Protein AF-A0A812PST0-F1 (afdb_monomer)

Solvent-accessible surface area (backbone atoms only — not comparable to full-atom values): 13224 Å² total; per-residue (Å²): 138,82,87,83,88,82,86,83,83,88,79,86,78,83,87,78,88,79,84,78,82,85,75,81,84,85,70,84,86,75,62,82,68,63,56,57,59,53,53,62,54,48,74,79,62,74,68,85,67,58,72,71,50,38,62,21,77,6,26,18,19,31,83,41,47,30,45,63,71,30,67,49,40,76,76,68,62,45,96,55,43,49,74,28,74,34,10,54,60,90,76,90,73,80,81,59,71,73,53,76,64,48,53,54,54,53,65,69,38,55,47,34,62,47,37,66,65,43,50,66,52,52,53,51,46,26,54,79,64,77,33,46,80,66,42,40,65,51,53,51,53,52,52,52,56,28,63,68,38,58,82,75,67,80,78,84,76,74,86,67,94,67,76,74,86,54,54,68,48,53,61,42,55,72,61,39,41,58,43,53,50,53,57,54,47,49,76,42,34,97,40,88,76,50,42,59,54,56,51,50,44,52,48,53,38,25,61,77,25,48,86,47,62,73,126

Mean predicted aligned error: 12.2 Å

InterPro domains:
  IPR000571 Zinc finger, CCCH-type [PS50103] (64-91)

Organism: NCBI:txid878477

Radius of gyration: 24.41 Å; Cα contacts (8 Å, |Δi|>4): 182; chains: 1; bounding box: 77×55×60 Å

Secondary structure (DSSP, 8-state):
-----------PPPP----PPPPPP------TTHHHHHHHHHTT------HHHH-SGGGTTTTTT---B-HHHHTT--TTGGG-SSB-S---S------HHHHHHHHTS-HHHHHHHHHHHHHHHHHHTT-HHHHHHHHHHHHHHHHHHHTT--------SS--TTHHHHHHHTTS-HHHHHHHHHTT---TTHHHHHHHHHHHHHHHTTT----

Sequence (215 aa):
MFLQLGSMSESRSPETTSSLPMGPPHGPMKTSQDNVELCRRHQLCLGEQTHLEALNKGSFGHPELCRKPCQFFHLGTCAMGRSCGYCHMPHTGSPATLDRVGRVTLRKLPAGRTLELFLPILYARAEESDLMMEAAPLLAMLAQAEAQSEATSHPAAKKSSDRDPFKEIRKTLRKMTFSELVGLLCRNCDKEAFVPQVTEELMSLRENCADRVLI

Nearest PDB structures (foldseek):
  5nqm-assembly1_A  TM=2.201E-01  e=9.036E+00  Methylosinus trichosporium OB3b

Structure (mmCIF, N/CA/C/O backbone):
data_AF-A0A812PST0-F1
#
_entry.id   AF-A0A812PST0-F1
#
loop_
_atom_site.group_PDB
_atom_site.id
_atom_site.type_symbol
_atom_site.label_atom_id
_atom_site.label_alt_id
_atom_site.label_comp_id
_atom_site.label_asym_id
_atom_site.label_entity_id
_atom_site.label_seq_id
_atom_site.pdbx_PDB_ins_code
_atom_site.Cartn_x
_atom_site.Cartn_y
_atom_site.Cartn_z
_atom_site.occupancy
_atom_site.B_iso_or_equiv
_atom_site.auth_seq_id
_atom_site.auth_comp_id
_atom_site.auth_asym_id
_atom_site.auth_atom_id
_atom_site.pdbx_PDB_model_num
ATOM 1 N N . MET A 1 1 ? 47.964 39.246 30.879 1.00 44.50 1 MET A N 1
ATOM 2 C CA . MET A 1 1 ? 48.783 38.532 29.874 1.00 44.50 1 MET A CA 1
ATOM 3 C C . MET A 1 1 ? 47.807 37.975 28.845 1.00 44.50 1 MET A C 1
ATOM 5 O O . MET A 1 1 ? 47.038 37.102 29.199 1.00 44.50 1 MET A O 1
ATOM 9 N N . PHE A 1 2 ? 47.458 38.774 27.837 1.00 39.44 2 PHE A N 1
ATOM 10 C CA . PHE A 1 2 ? 48.060 38.846 26.492 1.00 39.44 2 PHE A CA 1
ATOM 11 C C . PHE A 1 2 ? 47.591 37.717 25.549 1.00 39.44 2 PHE A C 1
ATOM 13 O O . PHE A 1 2 ? 48.077 36.603 25.671 1.00 39.44 2 PHE A O 1
ATOM 20 N N . LEU A 1 3 ? 46.699 38.122 24.620 1.00 48.19 3 LEU A N 1
ATOM 21 C CA . LEU A 1 3 ? 46.487 37.705 23.212 1.00 48.19 3 LEU A CA 1
ATOM 22 C C . LEU A 1 3 ? 46.111 36.226 22.950 1.00 48.19 3 LEU A C 1
ATOM 24 O O . LEU A 1 3 ? 46.625 35.323 23.580 1.00 48.19 3 LEU A O 1
ATOM 28 N N . GLN A 1 4 ? 45.189 35.887 22.041 1.00 52.97 4 GLN A N 1
ATOM 29 C CA . GLN A 1 4 ? 45.202 36.258 20.625 1.00 52.97 4 GLN A CA 1
ATOM 30 C C . GLN A 1 4 ? 43.822 36.033 19.972 1.00 52.97 4 GLN A C 1
ATOM 32 O O . GLN A 1 4 ? 43.209 34.982 20.146 1.00 52.97 4 GLN A O 1
ATOM 37 N N . LEU A 1 5 ? 43.361 37.015 19.191 1.00 53.78 5 LEU A N 1
ATOM 38 C CA . LEU A 1 5 ? 42.217 36.916 18.280 1.00 53.78 5 LEU A CA 1
ATOM 39 C C . LEU A 1 5 ? 42.688 36.281 16.963 1.00 53.78 5 LEU A C 1
ATOM 41 O O . LEU A 1 5 ? 43.631 36.776 16.345 1.00 53.78 5 LEU A O 1
ATOM 45 N N . GLY A 1 6 ? 42.050 35.185 16.553 1.00 50.75 6 GLY A N 1
ATOM 46 C CA . GLY A 1 6 ? 42.301 34.508 15.281 1.00 50.75 6 GLY A CA 1
ATOM 47 C C . GLY A 1 6 ? 41.331 34.977 14.199 1.00 50.75 6 GLY A C 1
ATOM 48 O O . GLY A 1 6 ? 40.148 34.651 14.243 1.00 50.75 6 GLY A O 1
ATOM 49 N N . SER A 1 7 ? 41.853 35.734 13.235 1.00 58.31 7 SER A N 1
ATOM 50 C CA . SER A 1 7 ? 41.197 36.109 11.981 1.00 58.31 7 SER A CA 1
ATOM 51 C C . SER A 1 7 ? 40.945 34.881 11.101 1.00 58.31 7 SER A C 1
ATOM 53 O O . SER A 1 7 ? 41.878 34.127 10.827 1.00 58.31 7 SER A O 1
ATOM 55 N N . MET A 1 8 ? 39.722 34.714 10.591 1.00 54.91 8 MET A N 1
ATOM 56 C CA . MET A 1 8 ? 39.441 33.801 9.480 1.00 54.91 8 MET A CA 1
ATOM 57 C C . MET A 1 8 ? 39.022 34.611 8.255 1.00 54.91 8 MET A C 1
ATOM 59 O O . MET A 1 8 ? 38.120 35.440 8.305 1.00 54.91 8 MET A O 1
ATOM 63 N N . SER A 1 9 ? 39.763 34.386 7.178 1.00 61.75 9 SER A N 1
ATOM 64 C CA . SER A 1 9 ? 39.708 35.045 5.881 1.00 61.75 9 SER A CA 1
ATOM 65 C C . SER A 1 9 ? 38.545 34.548 5.021 1.00 61.75 9 SER A C 1
ATOM 67 O O . SER A 1 9 ? 38.429 33.350 4.761 1.00 61.75 9 SER A O 1
ATOM 69 N N . GLU A 1 10 ? 37.740 35.485 4.521 1.00 51.53 10 GLU A N 1
ATOM 70 C CA . GLU A 1 10 ? 36.758 35.278 3.456 1.00 51.53 10 GLU A CA 1
ATOM 71 C C . GLU A 1 10 ? 37.456 34.911 2.138 1.00 51.53 10 GLU A C 1
ATOM 73 O O . GLU A 1 10 ? 38.258 35.676 1.602 1.00 51.53 10 GLU A O 1
ATOM 78 N N . SER A 1 11 ? 37.126 33.741 1.593 1.00 59.88 11 SER A N 1
ATOM 79 C CA . SER A 1 11 ? 37.518 33.315 0.249 1.00 59.88 11 SER A CA 1
ATOM 80 C C . SER A 1 11 ? 36.283 33.327 -0.654 1.00 59.88 11 SER A C 1
ATOM 82 O O . SER A 1 11 ? 35.411 32.464 -0.578 1.00 59.88 11 SER A O 1
ATOM 84 N N . ARG A 1 12 ? 36.191 34.355 -1.507 1.00 55.25 12 ARG A N 1
ATOM 85 C CA . ARG A 1 12 ? 35.217 34.433 -2.603 1.00 55.25 12 ARG A CA 1
ATOM 86 C C . ARG A 1 12 ? 35.583 33.413 -3.680 1.00 55.25 12 ARG A C 1
ATOM 88 O O . ARG A 1 12 ? 36.680 33.467 -4.229 1.00 55.25 12 ARG A O 1
ATOM 95 N N . SER A 1 13 ? 34.649 32.520 -3.992 1.00 63.66 13 SER A N 1
ATOM 96 C CA . SER A 1 13 ? 34.727 31.623 -5.151 1.00 63.66 13 SER A CA 1
ATOM 97 C C . SER A 1 13 ? 34.121 32.287 -6.400 1.00 63.66 13 SER A C 1
ATOM 99 O O . SER A 1 13 ? 33.213 33.108 -6.254 1.00 63.66 13 SER A O 1
ATOM 101 N N . PRO A 1 14 ? 34.605 31.960 -7.613 1.00 60.53 14 PRO A N 1
ATOM 102 C CA . PRO A 1 14 ? 34.136 32.556 -8.860 1.00 60.53 14 PRO A CA 1
ATOM 103 C C . PRO A 1 14 ? 32.807 31.953 -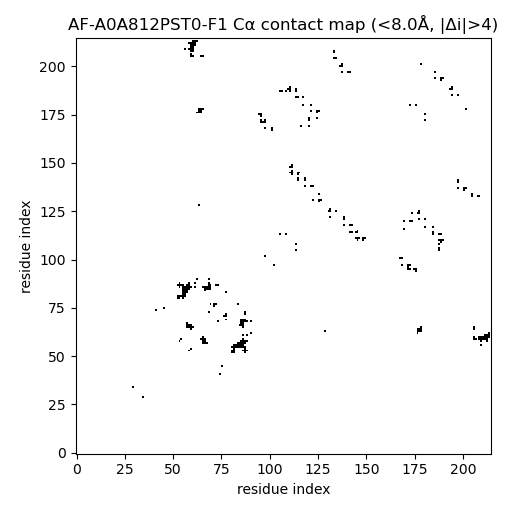9.337 1.00 60.53 14 PRO A C 1
ATOM 105 O O . PRO A 1 14 ? 32.582 30.743 -9.275 1.00 60.53 14 PRO A O 1
ATOM 108 N N . GLU A 1 15 ? 31.940 32.828 -9.842 1.00 51.03 15 GLU A N 1
ATOM 109 C CA . GLU A 1 15 ? 30.648 32.506 -10.442 1.00 51.03 15 GLU A CA 1
ATOM 110 C C . GLU A 1 15 ? 30.842 31.696 -11.733 1.00 51.03 15 GLU A C 1
ATOM 112 O O . GLU A 1 15 ? 31.486 32.137 -12.684 1.00 51.03 15 GLU A O 1
ATOM 117 N N . THR A 1 16 ? 30.282 30.487 -11.760 1.00 53.62 16 THR A N 1
ATOM 118 C CA . THR A 1 16 ? 30.224 29.622 -12.941 1.00 53.62 16 THR A CA 1
ATOM 119 C C . THR A 1 16 ? 28.889 29.843 -13.647 1.00 53.62 16 THR A C 1
ATOM 121 O O . THR A 1 16 ? 27.826 29.449 -13.171 1.00 53.62 16 THR A O 1
ATOM 124 N N . THR A 1 17 ? 28.936 30.502 -14.802 1.00 50.84 17 THR A N 1
ATOM 125 C CA . THR A 1 17 ? 27.803 30.676 -15.713 1.00 50.84 17 THR A CA 1
ATOM 126 C C . THR A 1 17 ? 27.487 29.347 -16.405 1.00 50.84 17 THR A C 1
ATOM 128 O O . THR A 1 17 ? 28.076 28.982 -17.419 1.00 50.84 17 THR A O 1
ATOM 131 N N . SER A 1 18 ? 26.556 28.591 -15.819 1.00 53.31 18 SER A N 1
ATOM 132 C CA . SER A 1 18 ? 26.008 27.358 -16.392 1.00 53.31 18 SER A CA 1
ATOM 133 C C . SER A 1 18 ? 24.887 27.685 -17.382 1.00 53.31 18 SER A C 1
ATOM 135 O O . SER A 1 18 ? 23.775 28.053 -17.002 1.00 53.31 18 SER A O 1
ATOM 137 N N . SER A 1 19 ? 25.199 27.567 -18.670 1.00 53.75 19 SER A N 1
ATOM 138 C CA . SER A 1 19 ? 24.251 27.636 -19.781 1.00 53.75 19 SER A CA 1
ATOM 139 C C . SER A 1 19 ? 23.374 26.379 -19.796 1.00 53.75 19 SER A C 1
ATOM 141 O O . SER A 1 19 ? 23.839 25.297 -20.151 1.00 53.75 19 SER A O 1
ATOM 143 N N . LEU A 1 20 ? 22.102 26.507 -19.410 1.00 52.06 20 LEU A N 1
ATOM 144 C CA . LEU A 1 20 ? 21.129 25.412 -19.472 1.00 52.06 20 LEU A CA 1
ATOM 145 C C . LEU A 1 20 ? 20.606 25.202 -20.910 1.00 52.06 20 LEU A C 1
ATOM 147 O O . LEU A 1 20 ? 20.306 26.184 -21.595 1.00 52.06 20 LEU A O 1
ATOM 151 N N . PRO A 1 21 ? 20.439 23.948 -21.372 1.00 59.34 21 PRO A N 1
ATOM 152 C CA . PRO A 1 21 ? 19.831 23.647 -22.664 1.00 59.34 21 PRO A CA 1
ATOM 153 C C . PRO A 1 21 ? 18.312 23.881 -22.639 1.00 59.34 21 PRO A C 1
ATOM 155 O O . PRO A 1 21 ? 17.608 23.449 -21.726 1.00 59.34 21 PRO A O 1
ATOM 158 N N . MET A 1 22 ? 17.811 24.553 -23.678 1.00 55.22 22 MET A N 1
ATOM 159 C CA . MET A 1 22 ? 16.385 24.734 -23.960 1.00 55.22 22 MET A CA 1
ATOM 160 C C . MET A 1 22 ? 15.703 23.365 -24.113 1.00 55.22 22 MET A C 1
ATOM 162 O O . MET A 1 22 ? 16.068 22.576 -24.983 1.00 55.22 22 MET A O 1
ATOM 166 N N . GLY A 1 23 ? 14.726 23.083 -23.249 1.00 54.84 23 GLY A N 1
ATOM 167 C CA . GLY A 1 23 ? 13.904 21.875 -23.321 1.00 54.84 23 GLY A CA 1
ATOM 168 C C . GLY A 1 23 ? 12.967 21.862 -24.540 1.00 54.84 23 GLY A C 1
ATOM 169 O O . GLY A 1 23 ? 12.694 22.913 -25.125 1.00 54.84 23 GLY A O 1
ATOM 170 N N . PRO A 1 24 ? 12.466 20.679 -24.941 1.00 54.62 24 PRO A N 1
ATOM 171 C CA . PRO A 1 24 ? 11.623 20.528 -26.121 1.00 54.62 24 PRO A CA 1
ATOM 172 C C . PRO A 1 24 ? 10.232 21.167 -25.927 1.00 54.62 24 PRO A C 1
ATOM 174 O O . PRO A 1 24 ? 9.736 21.246 -24.801 1.00 54.62 24 PRO A O 1
ATOM 177 N N . PRO A 1 25 ? 9.575 21.604 -27.017 1.00 51.00 25 PRO A N 1
ATOM 178 C CA . PRO A 1 25 ? 8.283 22.278 -26.958 1.00 51.00 25 PRO A CA 1
ATOM 179 C C . PRO A 1 25 ? 7.174 21.338 -26.462 1.00 51.00 25 PRO A C 1
ATOM 181 O O . PRO A 1 25 ? 6.948 20.259 -27.011 1.00 51.00 25 PRO A O 1
ATOM 184 N N . HIS A 1 26 ? 6.445 21.780 -25.437 1.00 48.09 26 HIS A N 1
ATOM 185 C CA . HIS A 1 26 ? 5.241 21.115 -24.948 1.00 48.09 26 HIS A CA 1
ATOM 186 C C . HIS A 1 26 ? 4.111 21.243 -25.982 1.00 48.09 26 HIS A C 1
ATOM 188 O O . HIS A 1 26 ? 3.535 22.314 -26.165 1.00 48.09 26 HIS A O 1
ATOM 194 N N . GLY A 1 27 ? 3.802 20.140 -26.668 1.00 51.97 27 GLY A N 1
ATOM 195 C CA . GLY A 1 27 ? 2.625 20.026 -27.530 1.00 51.97 27 GLY A CA 1
ATOM 196 C C . GLY A 1 27 ? 1.308 19.956 -26.736 1.00 51.97 27 GLY A C 1
ATOM 197 O O . GLY A 1 27 ? 1.320 19.651 -25.540 1.00 51.97 27 GLY A O 1
ATOM 198 N N . PRO A 1 28 ? 0.160 20.231 -27.385 1.00 50.50 28 PRO A N 1
ATOM 199 C CA . PRO A 1 28 ? -1.140 20.321 -26.723 1.00 50.50 28 PRO A CA 1
ATOM 200 C C . PRO A 1 28 ? -1.575 18.978 -26.116 1.00 50.50 28 PRO A C 1
ATOM 202 O O . PRO A 1 28 ? -1.544 17.938 -26.778 1.00 50.50 28 PRO A O 1
ATOM 205 N N . MET A 1 29 ? -2.007 19.012 -24.849 1.00 45.88 29 MET A N 1
ATOM 206 C CA . MET A 1 29 ? -2.542 17.855 -24.124 1.00 45.88 29 MET A CA 1
ATOM 207 C C . MET A 1 29 ? -3.843 17.375 -24.784 1.00 45.88 29 MET A C 1
ATOM 209 O O . MET A 1 29 ? -4.847 18.087 -24.786 1.00 45.88 29 MET A O 1
ATOM 213 N N . LYS A 1 30 ? -3.818 16.166 -25.354 1.00 44.16 30 LYS A N 1
ATOM 214 C CA . LYS A 1 30 ? -4.996 15.504 -25.935 1.00 44.16 30 LYS A CA 1
ATOM 215 C C . LYS A 1 30 ? -5.938 14.979 -24.844 1.00 44.16 30 LYS A C 1
ATOM 217 O O . LYS A 1 30 ? -5.530 14.738 -23.707 1.00 44.16 30 LYS A O 1
ATOM 222 N N . THR A 1 31 ? -7.212 14.847 -25.205 1.00 50.34 31 THR A N 1
ATOM 223 C CA . THR A 1 31 ? -8.333 14.551 -24.301 1.00 50.34 31 THR A CA 1
ATOM 224 C C . THR A 1 31 ? -8.307 13.120 -23.743 1.00 50.34 31 THR A C 1
ATOM 226 O O . THR A 1 31 ? -7.615 12.241 -24.253 1.00 50.34 31 THR A O 1
ATOM 229 N N . SER A 1 32 ? -9.059 12.866 -22.664 1.00 49.38 32 SER A N 1
ATOM 230 C CA . SER A 1 32 ? -9.005 11.603 -21.908 1.00 49.38 32 SER A CA 1
ATOM 231 C C . SER A 1 32 ? -9.531 10.370 -22.655 1.00 49.38 32 SER A C 1
ATOM 233 O O . SER A 1 32 ? -9.195 9.256 -22.257 1.00 49.38 32 SER A O 1
ATOM 235 N N . GLN A 1 33 ? -10.318 10.538 -23.723 1.00 48.25 33 GLN A N 1
ATOM 236 C CA . GLN A 1 33 ? -10.850 9.420 -24.513 1.00 48.25 33 GLN A CA 1
ATOM 237 C C . GLN A 1 33 ? -9.836 8.888 -25.537 1.00 48.25 33 GLN A C 1
ATOM 239 O O . GLN A 1 33 ? -9.735 7.673 -25.701 1.00 48.25 33 GLN A O 1
ATOM 244 N N . ASP A 1 34 ? -8.997 9.755 -26.114 1.00 43.94 34 ASP A N 1
ATOM 245 C CA . ASP A 1 34 ? -7.939 9.354 -27.057 1.00 43.94 34 ASP A CA 1
ATOM 246 C C . ASP A 1 34 ? -6.864 8.472 -26.386 1.00 43.94 34 ASP A C 1
ATOM 248 O O . ASP A 1 34 ? -6.260 7.602 -27.016 1.00 43.94 34 ASP A O 1
ATOM 252 N N . ASN A 1 35 ? -6.661 8.642 -25.074 1.00 44.41 35 ASN A N 1
ATOM 253 C CA . ASN A 1 35 ? -5.699 7.860 -24.291 1.00 44.41 35 ASN A CA 1
ATOM 254 C C . ASN A 1 35 ? -6.113 6.388 -24.109 1.00 44.41 35 ASN A C 1
ATOM 256 O O . ASN A 1 35 ? -5.246 5.530 -23.958 1.00 44.41 35 ASN A O 1
ATOM 260 N N . VAL A 1 36 ? -7.414 6.069 -24.139 1.00 48.56 36 VAL A N 1
ATOM 261 C CA . VAL A 1 36 ? -7.910 4.693 -23.934 1.00 48.56 36 VAL A CA 1
ATOM 262 C C . VAL A 1 36 ? -7.691 3.834 -25.184 1.00 48.56 36 VAL A C 1
ATOM 264 O O . VAL A 1 36 ? -7.322 2.663 -25.081 1.00 48.56 36 VAL A O 1
ATOM 267 N N . GLU A 1 37 ? -7.859 4.413 -26.374 1.00 44.59 37 GLU A N 1
ATOM 268 C CA . GLU A 1 37 ? -7.671 3.706 -27.645 1.00 44.59 37 GLU A CA 1
ATOM 269 C C . GLU A 1 37 ? -6.185 3.566 -28.024 1.00 44.59 37 GLU A C 1
ATOM 271 O O . GLU A 1 37 ? -5.771 2.527 -28.547 1.00 44.59 37 GLU A O 1
ATOM 276 N N . LEU A 1 38 ? -5.351 4.546 -27.648 1.00 48.50 38 LEU A N 1
ATOM 277 C CA . LEU A 1 38 ? -3.890 4.451 -27.749 1.00 48.50 38 LEU A CA 1
ATOM 278 C C . LEU A 1 38 ? -3.329 3.324 -26.857 1.00 48.50 38 LEU A C 1
ATOM 280 O O . LEU A 1 38 ? -2.443 2.580 -27.278 1.00 48.50 38 LEU A O 1
ATOM 284 N N . CYS A 1 39 ? -3.912 3.132 -25.668 1.00 46.91 39 CYS A N 1
ATOM 285 C CA . CYS A 1 39 ? -3.536 2.073 -24.727 1.00 46.91 39 CYS A CA 1
ATOM 286 C C . CYS A 1 39 ? -3.836 0.660 -25.279 1.00 46.91 39 CYS A C 1
ATOM 288 O O . CYS A 1 39 ? -2.996 -0.233 -25.176 1.00 46.91 39 CYS A O 1
ATOM 290 N N . ARG A 1 40 ? -4.977 0.461 -25.965 1.00 50.12 40 ARG A N 1
ATOM 291 C CA . ARG A 1 40 ? -5.299 -0.822 -26.635 1.00 50.12 40 ARG A CA 1
ATOM 292 C C . ARG A 1 40 ? -4.381 -1.139 -27.814 1.00 50.12 40 ARG A C 1
ATOM 294 O O . ARG A 1 40 ? -4.062 -2.303 -28.030 1.00 50.12 40 ARG A O 1
ATOM 301 N N . ARG A 1 41 ? -3.955 -0.129 -28.579 1.00 45.50 41 ARG A N 1
ATOM 302 C CA . ARG A 1 41 ? -3.033 -0.331 -29.711 1.00 45.50 41 ARG A CA 1
ATOM 303 C C . ARG A 1 41 ? -1.597 -0.603 -29.258 1.00 45.50 41 ARG A C 1
ATOM 305 O O . ARG A 1 41 ? -0.919 -1.395 -29.901 1.00 45.50 41 ARG A O 1
ATOM 312 N N . HIS A 1 42 ? -1.150 -0.035 -28.136 1.00 50.97 42 HIS A N 1
ATOM 313 C CA . HIS A 1 42 ? 0.174 -0.335 -27.569 1.00 50.97 42 HIS A CA 1
ATOM 314 C C . HIS A 1 42 ? 0.308 -1.785 -27.082 1.00 50.97 42 HIS A C 1
ATOM 316 O O . HIS A 1 42 ? 1.380 -2.367 -27.207 1.00 50.97 42 HIS A O 1
ATOM 322 N N . GLN A 1 43 ? -0.781 -2.405 -26.618 1.00 49.75 43 GLN A N 1
ATOM 323 C CA . GLN A 1 43 ? -0.775 -3.788 -26.125 1.00 49.75 43 GLN A CA 1
ATOM 324 C C . GLN A 1 43 ? -0.479 -4.839 -27.216 1.00 49.75 43 GLN A C 1
ATOM 326 O O . GLN A 1 43 ? -0.086 -5.955 -26.894 1.00 49.75 43 GLN A O 1
ATOM 331 N N . LEU A 1 44 ? -0.617 -4.475 -28.498 1.00 48.84 44 LEU A N 1
ATOM 332 C CA . LEU A 1 44 ? -0.301 -5.324 -29.656 1.00 48.84 44 LEU A CA 1
ATOM 333 C C . LEU A 1 44 ? 1.049 -4.975 -30.321 1.00 48.84 44 LEU A C 1
ATOM 335 O O . LEU A 1 44 ? 1.491 -5.708 -31.199 1.00 48.84 44 LEU A O 1
ATOM 339 N N . CYS A 1 45 ? 1.712 -3.888 -29.900 1.00 42.97 45 CYS A N 1
ATOM 340 C CA . CYS A 1 45 ? 2.981 -3.395 -30.461 1.00 42.97 45 CYS A CA 1
ATOM 341 C C . CYS A 1 45 ? 4.171 -3.471 -29.485 1.00 42.97 45 CYS A C 1
ATOM 343 O O . CYS A 1 45 ? 5.215 -2.883 -29.764 1.00 42.97 45 CYS A O 1
ATOM 345 N N . LEU A 1 46 ? 4.060 -4.200 -28.368 1.00 52.16 46 LEU A N 1
ATOM 346 C CA . LEU A 1 46 ? 5.207 -4.568 -27.523 1.00 52.16 46 LEU A CA 1
ATOM 347 C C . LEU A 1 46 ? 6.055 -5.634 -28.243 1.00 52.16 46 LEU A C 1
ATOM 349 O O . LEU A 1 46 ? 6.166 -6.773 -27.801 1.00 52.16 46 LEU A O 1
ATOM 353 N N . GLY A 1 47 ? 6.594 -5.280 -29.411 1.00 43.47 47 GLY A N 1
ATOM 354 C CA . GLY A 1 47 ? 7.554 -6.102 -30.130 1.00 43.47 47 GLY A CA 1
ATOM 355 C C . GLY A 1 47 ? 8.817 -6.217 -29.294 1.00 43.47 47 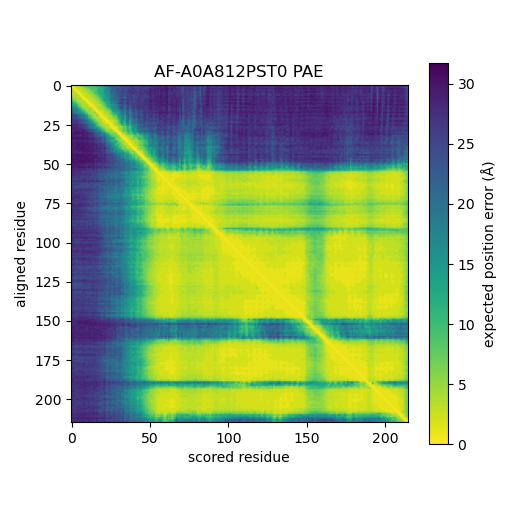GLY A C 1
ATOM 356 O O . GLY A 1 47 ? 9.413 -5.189 -29.005 1.00 43.47 47 GLY A O 1
ATOM 357 N N . GLU A 1 48 ? 9.158 -7.442 -28.881 1.00 48.00 48 GLU A N 1
ATOM 358 C CA . GLU A 1 48 ? 10.478 -7.900 -28.405 1.00 48.00 48 GLU A CA 1
ATOM 359 C C . GLU A 1 48 ? 11.331 -6.875 -27.634 1.00 48.00 48 GLU A C 1
ATOM 361 O O . GLU A 1 48 ? 12.557 -6.842 -27.745 1.00 48.00 48 GLU A O 1
ATOM 366 N N . GLN A 1 49 ? 10.713 -6.031 -26.809 1.00 55.25 49 GLN A N 1
ATOM 367 C CA . GLN A 1 49 ? 11.461 -5.181 -25.900 1.00 55.25 49 GLN A CA 1
ATOM 368 C C . GLN A 1 49 ? 12.021 -6.091 -24.826 1.00 55.25 49 GLN A C 1
ATOM 370 O O . GLN A 1 49 ? 11.285 -6.811 -24.149 1.00 55.25 49 GLN A O 1
ATOM 375 N N . THR A 1 50 ? 13.350 -6.125 -24.767 1.00 56.53 50 THR A N 1
ATOM 376 C CA . THR A 1 50 ? 14.091 -7.144 -24.037 1.00 56.53 50 THR A CA 1
ATOM 377 C C . THR A 1 50 ? 13.575 -7.240 -22.604 1.00 56.53 50 THR A C 1
ATOM 379 O O . THR A 1 50 ? 13.646 -6.294 -21.825 1.00 56.53 50 THR A O 1
ATOM 382 N N . HIS A 1 51 ? 13.053 -8.411 -22.243 1.00 59.28 51 HIS A N 1
ATOM 383 C CA . HIS A 1 51 ? 12.592 -8.751 -20.895 1.00 59.28 51 HIS A CA 1
ATOM 384 C C . HIS A 1 51 ? 13.618 -8.370 -19.795 1.00 59.28 51 HIS A C 1
ATOM 386 O O . HIS A 1 51 ? 13.263 -8.109 -18.649 1.00 59.28 51 HIS A O 1
ATOM 392 N N . LEU A 1 52 ? 14.902 -8.251 -20.160 1.00 60.81 52 LEU A N 1
ATOM 393 C CA . LEU A 1 52 ? 15.987 -7.767 -19.304 1.00 60.81 52 LEU A CA 1
ATOM 394 C C . LEU A 1 52 ? 15.854 -6.302 -18.846 1.00 60.81 52 LEU A C 1
ATOM 396 O O . LEU A 1 52 ? 16.317 -5.976 -17.754 1.00 60.81 52 LEU A O 1
ATOM 400 N N . GLU A 1 53 ? 15.253 -5.414 -19.640 1.00 66.62 53 GLU A N 1
ATOM 401 C CA . GLU A 1 53 ? 15.058 -4.002 -19.269 1.00 66.62 53 GLU A CA 1
ATOM 402 C C . GLU A 1 53 ? 13.849 -3.788 -18.348 1.00 66.62 53 GLU A C 1
ATOM 404 O O . GLU A 1 53 ? 13.747 -2.750 -17.681 1.00 66.62 53 GLU A O 1
ATOM 409 N N . ALA A 1 54 ? 12.953 -4.778 -18.271 1.00 67.69 54 ALA A N 1
ATOM 410 C CA . ALA A 1 54 ? 11.832 -4.780 -17.337 1.00 67.69 54 ALA A CA 1
ATOM 411 C C . ALA A 1 54 ? 12.277 -5.088 -15.893 1.00 67.69 54 ALA A C 1
ATOM 413 O O . ALA A 1 54 ? 11.667 -4.616 -14.933 1.00 67.69 54 ALA A O 1
ATOM 414 N N . LEU A 1 55 ? 13.393 -5.808 -15.726 1.00 81.69 55 LEU A N 1
ATOM 415 C CA . LEU A 1 55 ? 13.974 -6.155 -14.428 1.00 81.69 55 LEU A CA 1
ATOM 416 C C . LEU A 1 55 ? 14.771 -4.977 -13.843 1.00 81.69 55 LEU A C 1
ATOM 418 O O . LEU A 1 55 ? 15.988 -4.844 -14.023 1.00 81.69 55 LEU A O 1
ATOM 422 N N . ASN A 1 56 ? 14.060 -4.113 -13.118 1.00 90.44 56 ASN A N 1
ATOM 423 C CA . ASN A 1 56 ? 14.609 -2.971 -12.389 1.00 90.44 56 ASN A CA 1
ATOM 424 C C . ASN A 1 56 ? 14.155 -2.960 -10.916 1.00 90.44 56 ASN A C 1
ATOM 426 O O . ASN A 1 56 ? 13.205 -3.647 -10.540 1.00 90.44 56 ASN A O 1
ATOM 430 N N . LYS A 1 57 ? 14.788 -2.115 -10.088 1.00 92.12 57 LYS A N 1
ATOM 431 C CA . LYS A 1 57 ? 14.450 -1.973 -8.655 1.00 92.12 57 LYS A CA 1
ATOM 432 C C . LYS A 1 57 ? 13.001 -1.544 -8.406 1.00 92.12 57 LYS A C 1
ATOM 434 O O . LYS A 1 57 ? 12.434 -1.834 -7.358 1.00 92.12 57 LYS A O 1
ATOM 439 N N . GLY A 1 58 ? 12.400 -0.810 -9.341 1.00 93.75 58 GLY A N 1
ATOM 440 C CA . GLY A 1 58 ? 10.996 -0.417 -9.259 1.00 93.75 58 GLY A CA 1
ATOM 441 C C . GLY A 1 58 ? 10.021 -1.580 -9.424 1.00 93.75 58 GLY A C 1
ATOM 442 O O . GLY A 1 58 ? 8.888 -1.473 -8.959 1.00 93.75 58 GLY A O 1
ATOM 443 N N . SER A 1 59 ? 10.460 -2.676 -10.038 1.00 93.12 59 SER A N 1
ATOM 444 C CA . SER A 1 59 ? 9.638 -3.843 -10.364 1.00 93.12 59 SER A CA 1
ATOM 445 C C . SER A 1 59 ? 9.706 -4.957 -9.315 1.00 93.12 59 SER A C 1
ATOM 447 O O . SER A 1 59 ? 8.997 -5.949 -9.441 1.00 93.12 59 SER A O 1
ATOM 449 N N . PHE A 1 60 ? 10.515 -4.794 -8.263 1.00 92.62 60 PHE A N 1
ATOM 450 C CA . PHE A 1 60 ? 10.655 -5.791 -7.200 1.00 92.62 60 PHE A CA 1
ATOM 451 C C . PHE A 1 60 ? 9.334 -6.040 -6.465 1.00 92.62 60 PHE A C 1
ATOM 453 O O . PHE A 1 60 ? 8.655 -5.097 -6.045 1.00 92.62 60 PHE A O 1
ATOM 460 N N . GLY A 1 61 ? 8.981 -7.324 -6.347 1.00 92.38 61 GLY A N 1
ATOM 461 C CA . GLY A 1 61 ? 7.730 -7.803 -5.767 1.00 92.38 61 GLY A CA 1
ATOM 462 C C . GLY A 1 61 ? 6.466 -7.396 -6.536 1.00 92.38 61 GLY A C 1
ATOM 463 O O . GLY A 1 61 ? 5.410 -7.223 -5.932 1.00 92.38 61 GLY A O 1
ATOM 464 N N . HIS A 1 62 ? 6.545 -7.183 -7.853 1.00 93.00 62 HIS A N 1
ATOM 465 C CA . HIS A 1 62 ? 5.350 -7.030 -8.690 1.00 93.00 62 HIS A CA 1
ATOM 466 C C . HIS A 1 62 ? 4.438 -8.276 -8.594 1.00 93.00 62 HIS A C 1
ATOM 468 O O . HIS A 1 62 ? 4.971 -9.385 -8.609 1.00 93.00 62 HIS A O 1
ATOM 474 N N . PRO A 1 63 ? 3.095 -8.127 -8.521 1.00 94.06 63 PRO A N 1
ATOM 475 C CA . PRO A 1 63 ? 2.316 -6.878 -8.564 1.00 94.06 63 PRO A CA 1
ATOM 476 C C . PRO A 1 63 ? 2.042 -6.229 -7.196 1.00 94.06 63 PRO A C 1
ATOM 478 O O . PRO A 1 63 ? 1.603 -5.081 -7.137 1.00 94.06 63 PRO A O 1
ATOM 481 N N . GLU A 1 64 ? 2.293 -6.930 -6.092 1.00 95.75 64 GLU A N 1
ATOM 482 C CA . GLU A 1 64 ? 1.798 -6.526 -4.769 1.00 95.75 64 GLU A CA 1
ATOM 483 C C . GLU A 1 64 ? 2.645 -5.449 -4.081 1.00 95.75 64 GLU A C 1
ATOM 485 O O . GLU A 1 64 ? 2.132 -4.578 -3.371 1.00 95.75 64 GLU A O 1
ATOM 490 N N . LEU A 1 65 ? 3.954 -5.490 -4.307 1.00 96.06 65 LEU A N 1
ATOM 491 C CA . LEU A 1 65 ? 4.941 -4.652 -3.635 1.00 96.06 65 LEU A CA 1
ATOM 492 C C . LEU A 1 65 ? 5.635 -3.674 -4.577 1.00 96.06 65 LEU A C 1
ATOM 494 O O . LEU A 1 65 ? 6.290 -2.748 -4.088 1.00 96.06 65 LEU A O 1
ATOM 498 N N . CYS A 1 66 ? 5.501 -3.830 -5.896 1.00 95.06 66 CYS A N 1
ATOM 499 C CA . CYS A 1 66 ? 6.225 -2.989 -6.843 1.00 95.06 66 CYS A CA 1
ATOM 500 C C . CYS A 1 66 ? 5.919 -1.498 -6.654 1.00 95.06 66 CYS A C 1
ATOM 502 O O . CYS A 1 66 ? 4.934 -1.071 -6.041 1.00 95.06 66 CYS A O 1
ATOM 504 N N . ARG A 1 67 ? 6.813 -0.660 -7.170 1.00 95.00 67 ARG A N 1
ATOM 505 C CA . ARG A 1 67 ? 6.605 0.787 -7.185 1.00 95.00 67 ARG A CA 1
ATOM 506 C C . ARG A 1 67 ? 5.574 1.153 -8.253 1.00 95.00 67 ARG A C 1
ATOM 508 O O . ARG A 1 67 ? 5.115 0.316 -9.024 1.00 95.00 67 ARG A O 1
ATOM 515 N N . LYS A 1 68 ? 5.218 2.439 -8.311 1.00 94.12 68 LYS A N 1
ATOM 516 C CA . LYS A 1 68 ? 4.302 2.959 -9.334 1.00 94.12 68 LYS A CA 1
ATOM 517 C C . LYS A 1 68 ? 4.777 2.590 -10.751 1.00 94.12 68 LYS A C 1
ATOM 519 O O . LYS A 1 68 ? 5.992 2.583 -10.979 1.00 94.12 68 LYS A O 1
ATOM 524 N N . PRO A 1 69 ? 3.849 2.362 -11.696 1.00 94.38 69 PRO A N 1
ATOM 525 C CA . PRO A 1 69 ? 4.194 2.093 -13.086 1.00 94.38 69 PRO A CA 1
ATOM 526 C C . PRO A 1 69 ? 4.985 3.252 -13.698 1.00 94.38 69 PRO A C 1
ATOM 528 O O . PRO A 1 69 ? 4.673 4.429 -13.487 1.00 94.38 69 PRO A O 1
ATOM 531 N N . CYS A 1 70 ? 6.007 2.913 -14.477 1.00 94.50 70 CYS A N 1
ATOM 532 C CA . CYS A 1 70 ? 6.803 3.863 -15.236 1.00 94.50 70 CYS A CA 1
ATOM 533 C C . CYS A 1 70 ? 6.000 4.367 -16.434 1.00 94.50 70 CYS A C 1
ATOM 535 O O . CYS A 1 70 ? 5.747 3.627 -17.385 1.00 94.50 70 CYS A O 1
ATOM 537 N N . GLN A 1 71 ? 5.638 5.649 -16.414 1.00 93.00 71 GLN A N 1
ATOM 538 C CA . GLN A 1 71 ? 4.872 6.257 -17.504 1.00 93.00 71 GLN A CA 1
ATOM 539 C C . GLN A 1 71 ? 5.648 6.242 -18.828 1.00 93.00 71 GLN A C 1
ATOM 541 O O . GLN A 1 71 ? 5.063 5.982 -19.871 1.00 93.00 71 GLN A O 1
ATOM 546 N N . PHE A 1 72 ? 6.968 6.455 -18.791 1.00 92.56 72 PHE A N 1
ATOM 547 C CA . PHE A 1 72 ? 7.805 6.448 -19.995 1.00 92.56 72 PHE A CA 1
ATOM 548 C C . PHE A 1 72 ? 7.919 5.058 -20.621 1.00 92.56 72 PHE A C 1
ATOM 550 O O . PHE A 1 72 ? 7.794 4.924 -21.833 1.00 92.56 72 PHE A O 1
ATOM 557 N N . PHE A 1 73 ? 8.097 4.021 -19.795 1.00 91.06 73 PHE A N 1
ATOM 558 C CA . PHE A 1 73 ? 8.134 2.642 -20.282 1.00 91.06 73 PHE A CA 1
ATOM 559 C C . PHE A 1 73 ? 6.784 2.238 -20.886 1.00 91.06 73 PHE A C 1
ATOM 561 O O . PHE A 1 73 ? 6.739 1.696 -21.981 1.00 91.06 73 PHE A O 1
ATOM 568 N N . HIS A 1 74 ? 5.674 2.608 -20.236 1.00 86.69 74 HIS A N 1
ATOM 569 C CA . HIS A 1 74 ? 4.327 2.358 -20.758 1.00 86.69 74 HIS A CA 1
ATOM 570 C C . HIS A 1 74 ? 4.057 3.038 -22.118 1.00 86.69 74 HIS A C 1
ATOM 572 O O . HIS A 1 74 ? 3.317 2.509 -22.948 1.00 86.69 74 HIS A O 1
ATOM 578 N N . LEU A 1 75 ? 4.671 4.200 -22.367 1.00 87.31 75 LEU A N 1
ATOM 579 C CA . LEU A 1 75 ? 4.580 4.920 -23.643 1.00 87.31 75 LEU A CA 1
ATOM 580 C C . LEU A 1 75 ? 5.554 4.406 -24.715 1.00 87.31 75 LEU A C 1
ATOM 582 O O . LEU A 1 75 ? 5.485 4.867 -25.851 1.00 87.31 75 LEU A O 1
ATOM 586 N N . GLY A 1 76 ? 6.435 3.463 -24.383 1.00 85.50 76 GLY A N 1
ATOM 587 C CA . GLY A 1 76 ? 7.280 2.776 -25.352 1.00 85.50 76 GLY A CA 1
ATOM 588 C C . GLY A 1 76 ? 8.683 2.488 -24.840 1.00 85.50 76 GLY A C 1
ATOM 589 O O . GLY A 1 76 ? 9.139 1.363 -24.958 1.00 85.50 76 GLY A O 1
ATOM 590 N N . THR A 1 77 ? 9.413 3.459 -24.292 1.00 86.81 77 THR A N 1
ATOM 591 C CA . THR A 1 77 ? 10.801 3.217 -23.853 1.00 86.81 77 THR A CA 1
ATOM 592 C C . THR A 1 77 ? 11.174 4.138 -22.702 1.00 86.81 77 THR A C 1
ATOM 594 O O . THR A 1 77 ? 10.895 5.337 -22.719 1.00 86.81 77 THR A O 1
ATOM 597 N N . CYS A 1 78 ? 11.836 3.587 -21.685 1.00 91.81 78 CYS A N 1
ATOM 598 C CA . CYS A 1 78 ? 12.373 4.362 -20.574 1.00 91.81 78 CYS A CA 1
ATOM 599 C C . CYS A 1 78 ? 13.880 4.564 -20.748 1.00 91.81 78 CYS A C 1
ATOM 601 O O . CYS A 1 78 ? 14.641 3.604 -20.681 1.00 91.81 78 CYS A O 1
ATOM 603 N N . ALA A 1 79 ? 14.326 5.817 -20.872 1.00 91.88 79 ALA A N 1
ATOM 604 C CA . ALA A 1 79 ? 15.749 6.150 -21.011 1.00 91.88 79 ALA A CA 1
ATOM 605 C C . ALA A 1 79 ? 16.612 5.747 -19.797 1.00 91.88 79 ALA A C 1
ATOM 607 O O . ALA A 1 79 ? 17.830 5.660 -19.910 1.00 91.88 79 ALA A O 1
ATOM 608 N N . MET A 1 80 ? 15.999 5.510 -18.631 1.00 92.06 80 MET A N 1
ATOM 609 C CA . MET A 1 80 ? 16.711 5.065 -17.426 1.00 92.06 80 MET A CA 1
ATOM 610 C C . MET A 1 80 ? 16.967 3.547 -17.420 1.00 92.06 80 MET A C 1
ATOM 612 O O . MET A 1 80 ? 17.797 3.068 -16.649 1.00 92.06 80 MET A O 1
ATOM 616 N N . GLY A 1 81 ? 16.260 2.769 -18.249 1.00 89.75 81 GLY A N 1
ATOM 617 C CA . GLY A 1 81 ? 16.401 1.312 -18.301 1.00 89.75 81 GLY A CA 1
ATOM 618 C C . GLY A 1 81 ? 16.344 0.664 -16.910 1.00 89.75 81 GLY A C 1
ATOM 619 O O . GLY A 1 81 ? 15.423 0.910 -16.127 1.00 89.75 81 GLY A O 1
ATOM 620 N N . ARG A 1 82 ? 17.372 -0.124 -16.569 1.00 90.19 82 ARG A N 1
ATOM 621 C CA . ARG A 1 82 ? 17.473 -0.864 -15.294 1.00 90.19 82 ARG A CA 1
ATOM 622 C C . ARG A 1 82 ? 17.686 0.015 -14.055 1.00 90.19 82 ARG A C 1
ATOM 624 O O . ARG A 1 82 ? 17.455 -0.455 -12.942 1.00 90.19 82 ARG A O 1
ATOM 631 N N . SER A 1 83 ? 18.112 1.271 -14.218 1.00 92.62 83 SER A N 1
ATOM 632 C CA . SER A 1 83 ? 18.258 2.213 -13.096 1.00 92.62 83 SER A CA 1
ATOM 633 C C . SER A 1 83 ? 16.946 2.923 -12.745 1.00 92.62 83 SER A C 1
ATOM 635 O O . SER A 1 83 ? 16.877 3.621 -11.731 1.00 92.62 83 SER A O 1
ATOM 637 N N . CYS A 1 84 ? 15.889 2.726 -13.544 1.00 94.12 84 CYS A N 1
ATOM 638 C CA . CYS A 1 84 ? 14.581 3.306 -13.285 1.00 94.12 84 CYS A CA 1
ATOM 639 C C . CYS A 1 84 ? 14.035 2.861 -11.919 1.00 94.12 84 CYS A C 1
ATOM 641 O O . CYS A 1 84 ? 13.954 1.674 -11.600 1.00 94.12 84 CYS A O 1
ATOM 643 N N . GLY A 1 85 ? 13.614 3.837 -11.114 1.00 94.06 85 GLY A N 1
ATOM 644 C CA . GLY A 1 85 ? 12.968 3.602 -9.823 1.00 94.06 85 GLY A CA 1
ATOM 645 C C . GLY A 1 85 ? 11.468 3.308 -9.913 1.00 94.06 85 GLY A C 1
ATOM 646 O O . GLY A 1 85 ? 10.820 3.247 -8.871 1.00 94.06 85 GLY A O 1
ATOM 647 N N . TYR A 1 86 ? 10.905 3.174 -11.116 1.00 95.44 86 TYR A N 1
ATOM 648 C CA . TYR A 1 86 ? 9.492 2.879 -11.365 1.00 95.44 86 TYR A CA 1
ATOM 649 C C . TYR A 1 86 ? 9.335 1.501 -12.008 1.00 95.44 86 TYR A C 1
ATOM 651 O O . TYR A 1 86 ? 10.222 1.034 -12.721 1.00 95.44 86 TYR A O 1
ATOM 659 N N . CYS A 1 87 ? 8.197 0.857 -11.768 1.00 94.25 87 CYS A N 1
ATOM 660 C CA . CYS A 1 87 ? 7.944 -0.492 -12.253 1.00 94.25 87 CYS A CA 1
ATOM 661 C C . CYS A 1 87 ? 7.757 -0.504 -13.778 1.00 94.25 87 CYS A C 1
ATOM 663 O O . CYS A 1 87 ? 7.010 0.313 -14.320 1.00 94.25 87 CYS A O 1
ATOM 665 N N . HIS A 1 88 ? 8.446 -1.410 -14.469 1.00 93.31 88 HIS A N 1
ATOM 666 C CA . HIS A 1 88 ? 8.333 -1.605 -15.921 1.00 93.31 88 HIS A CA 1
ATOM 667 C C . HIS A 1 88 ? 7.388 -2.758 -16.286 1.00 93.31 88 HIS A C 1
ATOM 669 O O . HIS A 1 88 ? 7.020 -2.898 -17.448 1.00 93.31 88 HIS A O 1
ATOM 675 N N . MET A 1 89 ? 6.952 -3.555 -15.308 1.00 90.62 89 MET A N 1
ATOM 676 C CA . MET A 1 89 ? 6.041 -4.671 -15.556 1.00 90.62 89 MET A CA 1
ATOM 677 C C . MET A 1 89 ? 4.637 -4.182 -15.962 1.00 90.62 89 MET A C 1
ATOM 679 O O . MET A 1 89 ? 4.209 -3.094 -15.545 1.00 90.62 89 MET A O 1
ATOM 683 N N . PRO A 1 90 ? 3.889 -4.961 -16.764 1.00 89.75 90 PRO A N 1
ATOM 684 C CA . PRO A 1 90 ? 2.506 -4.642 -17.102 1.00 89.75 90 PRO A CA 1
ATOM 685 C C . PRO A 1 90 ? 1.626 -4.580 -15.849 1.00 89.75 90 PRO A C 1
ATOM 687 O O . PRO A 1 90 ? 1.571 -5.527 -15.080 1.00 89.75 90 PRO A O 1
ATOM 690 N N . HIS A 1 91 ? 0.894 -3.484 -15.648 1.00 89.19 91 HIS A N 1
ATOM 691 C CA . HIS A 1 91 ? -0.096 -3.400 -14.569 1.00 89.19 91 HIS A CA 1
ATOM 692 C C . HIS A 1 91 ? -1.483 -3.563 -15.170 1.00 89.19 91 HIS A C 1
ATOM 694 O O . HIS A 1 91 ? -1.942 -2.723 -15.947 1.00 89.19 91 HIS A O 1
ATOM 700 N N . THR A 1 92 ? -2.153 -4.655 -14.824 1.00 83.00 92 THR A N 1
ATOM 701 C CA . THR A 1 92 ? -3.513 -4.914 -15.282 1.00 83.00 92 THR A CA 1
ATOM 702 C C . THR A 1 92 ? -4.509 -4.253 -14.338 1.00 83.00 92 THR A C 1
ATOM 704 O O . THR A 1 92 ? -4.637 -4.646 -13.183 1.00 83.00 92 THR A O 1
ATOM 707 N N . GLY A 1 93 ? -5.250 -3.270 -14.845 1.00 81.00 93 GLY A N 1
ATOM 708 C CA . GLY A 1 93 ? -6.384 -2.676 -14.141 1.00 81.00 93 GLY A CA 1
ATOM 709 C C . GLY A 1 93 ? -6.162 -1.240 -13.678 1.00 81.00 93 GLY A C 1
ATOM 710 O O . GLY A 1 93 ? -5.047 -0.732 -13.578 1.0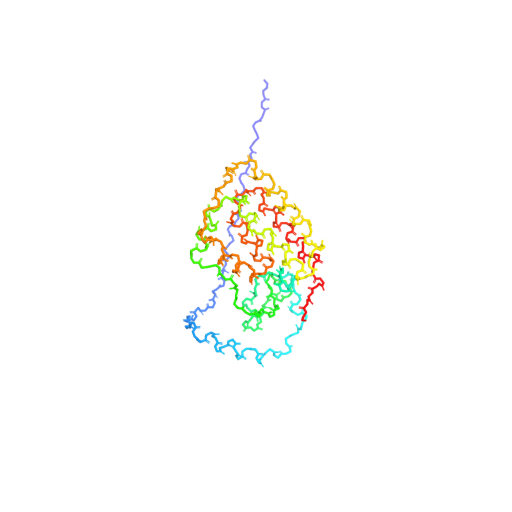0 81.00 93 GLY A O 1
ATOM 711 N N . SER A 1 94 ? -7.275 -0.555 -13.426 1.00 84.00 94 SER A N 1
ATOM 712 C CA . SER A 1 94 ? -7.249 0.764 -12.803 1.00 84.00 94 SER A CA 1
ATOM 713 C C . SER A 1 94 ? -6.978 0.608 -11.305 1.00 84.00 94 SER A C 1
ATOM 715 O O . SER A 1 94 ? -7.655 -0.209 -10.675 1.00 84.00 94 SER A O 1
ATOM 717 N N . PRO A 1 95 ? -6.058 1.397 -10.717 1.00 86.56 95 PRO A N 1
ATOM 718 C CA . PRO A 1 95 ? -5.825 1.387 -9.279 1.00 86.56 95 PRO A CA 1
ATOM 719 C C . PRO A 1 95 ? -7.140 1.556 -8.523 1.00 86.56 95 PRO A C 1
ATOM 721 O O . PRO A 1 95 ? -7.952 2.426 -8.859 1.00 86.56 95 PRO A O 1
ATOM 724 N N . ALA A 1 96 ? -7.365 0.737 -7.500 1.00 93.94 96 ALA A N 1
ATOM 725 C CA . ALA A 1 96 ? -8.534 0.899 -6.655 1.00 93.94 96 ALA A CA 1
ATOM 726 C C . ALA A 1 96 ? -8.412 2.231 -5.904 1.00 93.94 96 ALA A C 1
ATOM 728 O O . ALA A 1 96 ? -7.516 2.426 -5.089 1.00 93.94 96 ALA A O 1
ATOM 729 N N . THR A 1 97 ? -9.313 3.176 -6.169 1.00 94.62 97 THR A N 1
ATOM 730 C CA . THR A 1 97 ? -9.314 4.470 -5.478 1.00 94.62 97 THR A CA 1
ATOM 731 C C . THR A 1 97 ? -10.506 4.577 -4.546 1.00 94.62 97 THR A C 1
ATOM 733 O O . THR A 1 97 ? -11.642 4.378 -4.974 1.00 94.62 97 THR A O 1
ATOM 736 N N . LEU A 1 98 ? -10.265 4.979 -3.297 1.00 95.62 98 LEU A N 1
ATOM 737 C CA . LEU A 1 98 ? -11.340 5.435 -2.417 1.00 95.62 98 LEU A CA 1
ATOM 738 C C . LEU A 1 98 ? -12.014 6.664 -3.025 1.00 95.62 98 LEU A C 1
ATOM 740 O O . LEU A 1 98 ? -11.331 7.553 -3.541 1.00 95.62 98 LEU A O 1
ATOM 744 N N . ASP A 1 99 ? -13.335 6.735 -2.926 1.00 95.88 99 ASP A N 1
ATOM 745 C CA . ASP A 1 99 ? -14.108 7.900 -3.337 1.00 95.88 99 ASP A CA 1
ATOM 746 C C . ASP A 1 99 ? -13.854 9.104 -2.406 1.00 95.88 99 ASP A C 1
ATOM 748 O O . ASP A 1 99 ? -13.091 9.048 -1.433 1.00 95.88 99 ASP A O 1
ATOM 752 N N . ARG A 1 100 ? -14.464 10.254 -2.720 1.00 96.31 100 ARG A N 1
ATOM 753 C CA . ARG A 1 100 ? -14.276 11.468 -1.911 1.00 96.31 100 ARG A CA 1
ATOM 754 C C . ARG A 1 100 ? -14.704 11.240 -0.460 1.00 96.31 100 ARG A C 1
ATOM 756 O O . ARG A 1 100 ? -13.991 11.692 0.435 1.00 96.31 100 ARG A O 1
ATOM 763 N N . VAL A 1 101 ? -15.828 10.554 -0.242 1.00 96.06 101 VAL A N 1
ATOM 764 C CA . VAL A 1 101 ? -16.378 10.302 1.095 1.00 96.06 101 VAL A CA 1
ATOM 765 C C . VAL A 1 101 ? -15.444 9.387 1.880 1.00 96.06 101 VAL A C 1
ATOM 767 O O . VAL A 1 101 ? -14.992 9.780 2.951 1.00 96.06 101 VAL A O 1
ATOM 770 N N . GLY A 1 102 ? -15.045 8.245 1.319 1.00 95.94 102 GLY A N 1
ATOM 771 C CA . GLY A 1 102 ? -14.129 7.296 1.946 1.00 95.94 102 GLY A CA 1
ATOM 772 C C . GLY A 1 102 ? -12.788 7.920 2.329 1.00 95.94 102 GLY A C 1
ATOM 773 O O . GLY A 1 102 ? -12.304 7.695 3.435 1.00 95.94 102 GLY A O 1
ATOM 774 N N . ARG A 1 103 ? -12.218 8.786 1.478 1.00 96.19 103 ARG A N 1
ATOM 775 C CA . ARG A 1 103 ? -10.971 9.511 1.795 1.00 96.19 103 ARG A CA 1
ATOM 776 C C . ARG A 1 103 ? -11.118 10.531 2.922 1.00 96.19 103 ARG A C 1
ATOM 778 O O . ARG A 1 103 ? -10.142 10.787 3.621 1.00 96.19 103 ARG A O 1
ATOM 785 N N . VAL A 1 104 ? -12.272 11.187 3.039 1.00 96.06 104 VAL A N 1
ATOM 786 C CA . VAL A 1 104 ? -12.535 12.143 4.129 1.00 96.06 104 VAL A CA 1
ATOM 787 C C . VAL A 1 104 ? -12.804 11.390 5.427 1.00 96.06 104 VAL A C 1
ATOM 789 O O . VAL A 1 104 ? -12.275 11.780 6.461 1.00 96.06 104 VAL A O 1
ATOM 792 N N . THR A 1 105 ? -13.577 10.306 5.370 1.00 95.31 105 THR A N 1
ATOM 793 C CA . THR A 1 105 ? -13.843 9.436 6.519 1.00 95.31 105 THR A CA 1
ATOM 794 C C . THR A 1 105 ? -12.550 8.847 7.066 1.00 95.31 105 THR A C 1
ATOM 796 O O . THR A 1 105 ? -12.300 8.969 8.259 1.00 95.31 105 THR A O 1
ATOM 799 N N . LEU A 1 106 ? -11.698 8.284 6.203 1.00 95.75 106 LEU A N 1
ATOM 800 C CA . LEU A 1 106 ? -10.441 7.663 6.619 1.00 95.75 106 LEU A CA 1
ATOM 801 C C . LEU A 1 106 ? -9.485 8.663 7.289 1.00 95.75 106 LEU A C 1
ATOM 803 O O . LEU A 1 106 ? -8.947 8.365 8.346 1.00 95.75 106 LEU A O 1
ATOM 807 N N . ARG A 1 107 ? -9.361 9.881 6.744 1.00 95.25 107 ARG A N 1
ATOM 808 C CA . ARG A 1 107 ? -8.528 10.952 7.326 1.00 95.25 107 ARG A CA 1
ATOM 809 C C . ARG A 1 107 ? -8.989 11.440 8.699 1.00 95.25 107 ARG A C 1
ATOM 811 O O . ARG A 1 107 ? -8.215 12.066 9.408 1.00 95.25 107 ARG A O 1
ATOM 818 N N . LYS A 1 108 ? -10.257 11.221 9.048 1.00 94.25 108 LYS A N 1
ATOM 819 C CA . LYS A 1 108 ? -10.814 11.593 10.355 1.00 94.25 108 LYS A CA 1
ATOM 820 C C . LYS A 1 108 ? -10.656 10.487 11.398 1.00 94.25 108 LYS A C 1
ATOM 822 O O . LYS A 1 108 ? -10.984 10.725 12.558 1.00 94.25 108 LYS A O 1
ATOM 827 N N . LEU A 1 109 ? -10.227 9.285 11.006 1.00 93.31 109 LEU A N 1
ATOM 828 C CA . LEU A 1 109 ? -10.055 8.188 11.949 1.00 93.31 109 LEU A CA 1
ATOM 829 C C . LEU A 1 109 ? -8.796 8.389 12.797 1.00 93.31 109 LEU A C 1
ATOM 831 O O . LEU A 1 109 ? -7.739 8.705 12.251 1.00 93.31 109 LEU A O 1
ATOM 835 N N . PRO A 1 110 ? -8.874 8.146 14.117 1.00 92.75 110 PRO A N 1
ATOM 836 C CA . PRO A 1 110 ? -7.683 8.018 14.942 1.00 92.75 110 PRO A CA 1
ATOM 837 C C . PRO A 1 110 ? -6.781 6.896 14.425 1.00 92.75 110 PRO A C 1
ATOM 839 O O . PRO A 1 110 ? -7.278 5.859 13.981 1.00 92.75 110 PRO A O 1
ATOM 842 N N . ALA A 1 111 ? -5.465 7.063 14.566 1.00 92.56 111 ALA A N 1
ATOM 843 C CA . ALA A 1 111 ? -4.473 6.109 14.066 1.00 92.56 111 ALA A CA 1
ATOM 844 C C . ALA A 1 111 ? -4.741 4.658 14.516 1.00 92.56 111 ALA A C 1
ATOM 846 O O . ALA A 1 111 ? -4.630 3.749 13.700 1.00 92.56 111 ALA A O 1
ATOM 847 N N . GLY A 1 112 ? -5.163 4.443 15.771 1.00 93.12 112 GLY A N 1
ATOM 848 C CA . GLY A 1 112 ? -5.523 3.113 16.283 1.00 93.12 112 GLY A CA 1
ATOM 849 C C . GLY A 1 112 ? -6.679 2.462 15.515 1.00 93.12 112 GLY A C 1
ATOM 850 O O . GLY A 1 112 ? -6.558 1.330 15.067 1.00 93.12 112 GLY A O 1
ATOM 851 N N . ARG A 1 113 ? -7.760 3.211 15.249 1.00 93.81 113 ARG A N 1
ATOM 852 C CA . ARG A 1 113 ? -8.908 2.716 14.461 1.00 93.81 113 ARG A CA 1
ATOM 853 C C . ARG A 1 113 ? -8.551 2.523 12.986 1.00 93.81 113 ARG A C 1
ATOM 855 O O . ARG A 1 113 ? -9.122 1.662 12.323 1.00 93.81 113 ARG A O 1
ATOM 862 N N . THR A 1 114 ? -7.616 3.316 12.462 1.00 95.38 114 THR A N 1
ATOM 863 C CA . THR A 1 114 ? -7.060 3.108 11.118 1.00 95.38 114 THR A CA 1
ATOM 864 C C . THR A 1 114 ? -6.284 1.791 11.052 1.00 95.38 114 THR A C 1
ATOM 866 O O . THR A 1 114 ? -6.490 1.023 10.116 1.00 95.38 114 THR A O 1
ATOM 869 N N . LEU A 1 115 ? -5.443 1.492 12.046 1.00 95.88 115 LEU A N 1
ATOM 870 C CA . LEU A 1 115 ? -4.697 0.232 12.118 1.00 95.88 115 LEU A CA 1
ATOM 871 C C . LEU A 1 115 ? -5.629 -0.976 12.257 1.00 95.88 115 LEU A C 1
ATOM 873 O O . LEU A 1 115 ? -5.525 -1.895 11.450 1.00 95.88 115 LEU A O 1
ATOM 877 N N . GLU A 1 116 ? -6.599 -0.924 13.171 1.00 95.38 116 GLU A N 1
ATOM 878 C CA . GLU A 1 116 ? -7.634 -1.958 13.342 1.00 95.38 116 GLU A CA 1
ATOM 879 C C . GLU A 1 116 ? -8.384 -2.244 12.028 1.00 95.38 116 GLU A C 1
ATOM 881 O O . GLU A 1 116 ? -8.709 -3.386 11.698 1.00 95.38 116 GLU A O 1
ATOM 886 N N . LEU A 1 117 ? -8.649 -1.202 11.230 1.00 96.31 117 LEU A N 1
ATOM 887 C CA . LEU A 1 117 ? -9.308 -1.341 9.933 1.00 96.31 117 LEU A CA 1
ATOM 888 C C . LEU A 1 117 ? -8.410 -2.011 8.879 1.00 96.31 117 LEU A C 1
ATOM 890 O O . LEU A 1 117 ? -8.916 -2.771 8.049 1.00 96.31 117 LEU A O 1
ATOM 894 N N . PHE A 1 118 ? -7.113 -1.695 8.867 1.00 97.62 118 PHE A N 1
ATOM 895 C CA . PHE A 1 118 ? -6.170 -2.125 7.829 1.00 97.62 118 PHE A CA 1
ATOM 896 C C . PHE A 1 118 ? -5.542 -3.488 8.115 1.00 97.62 118 PHE A C 1
ATOM 898 O O . PHE A 1 118 ? -5.377 -4.265 7.176 1.00 97.62 118 PHE A O 1
AT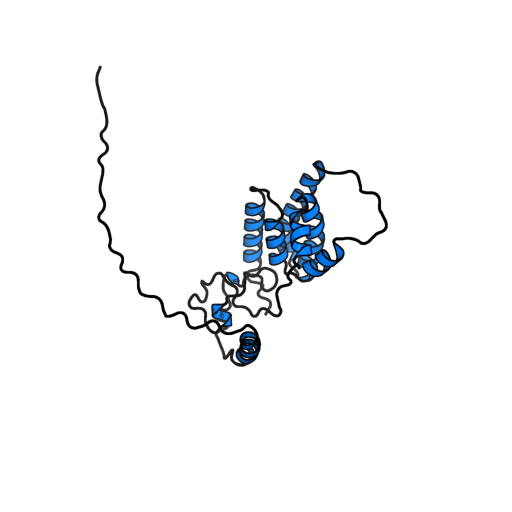OM 905 N N . LEU A 1 119 ? -5.213 -3.796 9.372 1.00 97.94 119 LEU A N 1
ATOM 906 C CA . LEU A 1 119 ? -4.471 -5.001 9.752 1.00 97.94 119 LEU A CA 1
ATOM 907 C C . LEU A 1 119 ? -5.114 -6.292 9.225 1.00 97.94 119 LEU A C 1
ATOM 909 O O . LEU A 1 119 ? -4.424 -7.024 8.516 1.00 97.94 119 LEU A O 1
ATOM 913 N N . PRO A 1 120 ? -6.420 -6.564 9.429 1.00 98.31 120 PRO A N 1
ATOM 914 C CA . PRO A 1 120 ? -7.035 -7.784 8.905 1.00 98.31 120 PRO A CA 1
ATOM 915 C C . PRO A 1 120 ? -6.966 -7.894 7.376 1.00 98.31 120 PRO A C 1
ATOM 917 O O . PRO A 1 120 ? -6.921 -8.993 6.833 1.00 98.31 120 PRO A O 1
ATOM 920 N N . ILE A 1 121 ? -6.973 -6.759 6.668 1.00 98.44 121 ILE A N 1
ATOM 921 C CA . ILE A 1 121 ? -6.894 -6.715 5.202 1.00 98.44 121 ILE A CA 1
ATOM 922 C C . ILE A 1 121 ? -5.453 -6.955 4.743 1.00 98.44 121 ILE A C 1
ATOM 924 O O . ILE A 1 121 ? -5.242 -7.667 3.767 1.00 98.44 121 ILE A O 1
ATOM 928 N N . LEU A 1 122 ? -4.471 -6.393 5.452 1.00 98.50 122 LEU A N 1
ATOM 929 C CA . LEU A 1 122 ? -3.050 -6.607 5.182 1.00 98.50 122 LEU A CA 1
ATOM 930 C C . LEU A 1 122 ? -2.641 -8.066 5.414 1.00 98.50 122 LEU A C 1
ATOM 932 O O . LEU A 1 122 ? -1.959 -8.623 4.562 1.00 98.50 122 LEU A O 1
ATOM 936 N N . TYR A 1 123 ? -3.099 -8.697 6.502 1.00 98.56 123 TYR A N 1
ATOM 937 C CA . TYR A 1 123 ? -2.878 -10.129 6.742 1.00 98.56 123 TYR A CA 1
ATOM 938 C C . TYR A 1 123 ? -3.487 -10.986 5.632 1.00 98.56 123 TYR A C 1
ATOM 940 O O . TYR A 1 123 ? -2.781 -11.787 5.028 1.00 98.56 123 TYR A O 1
ATOM 948 N N . ALA A 1 124 ? -4.768 -10.763 5.310 1.00 98.31 124 ALA A N 1
ATOM 949 C CA . ALA A 1 124 ? -5.431 -11.499 4.236 1.00 98.31 124 ALA A CA 1
ATOM 950 C C . ALA A 1 124 ? -4.701 -11.328 2.898 1.00 98.31 124 ALA A C 1
ATOM 952 O O . ALA A 1 124 ? -4.510 -12.301 2.181 1.00 98.31 124 ALA A O 1
ATOM 953 N N . ARG A 1 125 ? -4.228 -10.116 2.573 1.00 97.75 125 ARG A N 1
ATOM 954 C CA . ARG A 1 125 ? -3.495 -9.897 1.324 1.00 97.75 125 ARG A CA 1
ATOM 955 C C . ARG A 1 125 ? -2.115 -10.552 1.322 1.00 97.75 125 ARG A C 1
ATOM 957 O O . ARG A 1 125 ? -1.706 -11.085 0.294 1.00 97.75 125 ARG A O 1
ATOM 964 N N . ALA A 1 126 ? -1.394 -10.503 2.439 1.00 97.31 126 ALA A N 1
ATOM 965 C CA . ALA A 1 126 ? -0.107 -11.179 2.547 1.00 97.31 126 ALA A CA 1
ATOM 966 C C . ALA A 1 126 ? -0.261 -12.698 2.384 1.00 97.31 126 ALA A C 1
ATOM 968 O O . ALA A 1 126 ? 0.573 -13.316 1.734 1.00 97.31 126 ALA A O 1
ATOM 969 N N . GLU A 1 127 ? -1.337 -13.284 2.907 1.00 97.69 127 GLU A N 1
ATOM 970 C CA . GLU A 1 127 ? -1.670 -14.698 2.705 1.00 97.69 127 GLU A CA 1
ATOM 971 C C . GLU A 1 127 ? -2.069 -14.994 1.252 1.00 97.69 127 GLU A C 1
ATOM 973 O O . GLU A 1 127 ? -1.470 -15.861 0.629 1.00 97.69 127 GLU A O 1
ATOM 978 N N . GLU A 1 128 ? -2.998 -14.222 0.675 1.00 96.69 128 GLU A N 1
ATOM 979 C CA . GLU A 1 128 ? -3.457 -14.363 -0.722 1.00 96.69 128 GLU A CA 1
ATOM 980 C C . GLU A 1 128 ? -2.324 -14.249 -1.758 1.00 96.69 128 GLU A C 1
ATOM 982 O O . GLU A 1 128 ? -2.478 -14.716 -2.884 1.00 96.69 128 GLU A O 1
ATOM 987 N N . SER A 1 129 ? -1.216 -13.600 -1.392 1.00 94.81 129 SER A N 1
ATOM 988 C CA . SER A 1 129 ? -0.089 -13.306 -2.285 1.00 94.81 129 SER A CA 1
ATOM 989 C C . SER A 1 129 ? 1.191 -14.065 -1.932 1.00 94.81 129 SER A C 1
ATOM 991 O O . SER A 1 129 ? 2.254 -13.716 -2.444 1.00 94.81 129 SER A O 1
ATOM 993 N N . ASP A 1 130 ? 1.122 -15.037 -1.017 1.00 95.38 130 ASP A N 1
ATOM 994 C CA . ASP A 1 130 ? 2.277 -15.801 -0.526 1.00 95.38 130 ASP A CA 1
ATOM 995 C C . ASP A 1 130 ? 3.419 -14.924 0.038 1.00 95.38 130 ASP A C 1
ATOM 997 O O . ASP A 1 130 ? 4.597 -15.269 -0.040 1.00 95.38 130 ASP A O 1
ATOM 1001 N N . LEU A 1 131 ? 3.082 -13.774 0.628 1.00 96.38 131 LEU A N 1
ATOM 1002 C CA . LEU A 1 131 ? 4.015 -12.814 1.235 1.00 96.38 131 LEU A CA 1
ATOM 1003 C C . LEU A 1 131 ? 4.091 -12.926 2.762 1.00 96.38 131 LEU A C 1
ATOM 1005 O O . LEU A 1 131 ? 4.743 -12.103 3.401 1.00 96.38 131 LEU A O 1
ATOM 1009 N N . MET A 1 132 ? 3.388 -13.878 3.385 1.00 96.88 132 MET A N 1
ATOM 1010 C CA . MET A 1 132 ? 3.277 -13.920 4.847 1.00 96.88 132 MET A CA 1
ATOM 1011 C C . MET A 1 132 ? 4.630 -14.011 5.557 1.00 96.88 132 MET A C 1
ATOM 1013 O O . MET A 1 132 ? 4.820 -13.357 6.579 1.00 96.88 132 MET A O 1
ATOM 1017 N N . MET A 1 133 ? 5.575 -14.796 5.037 1.00 96.19 133 MET A N 1
ATOM 1018 C CA . MET A 1 133 ? 6.881 -14.951 5.682 1.00 96.19 133 MET A CA 1
ATOM 1019 C C . MET A 1 133 ? 7.704 -13.666 5.604 1.00 96.19 133 MET A C 1
ATOM 1021 O O . MET A 1 133 ? 8.273 -13.230 6.602 1.00 96.19 133 MET A O 1
ATOM 1025 N N . GLU A 1 134 ? 7.738 -13.040 4.433 1.00 96.62 134 GLU A N 1
ATOM 1026 C CA . GLU A 1 134 ? 8.525 -11.840 4.176 1.00 96.62 134 GLU A CA 1
ATOM 1027 C C . GLU A 1 134 ? 7.898 -10.610 4.841 1.00 96.62 134 GLU A C 1
ATOM 1029 O O . GLU A 1 134 ? 8.613 -9.757 5.362 1.00 96.62 134 GLU A O 1
ATOM 1034 N N . ALA A 1 135 ? 6.565 -10.516 4.851 1.00 97.31 135 ALA A N 1
ATOM 1035 C CA . ALA A 1 135 ? 5.826 -9.397 5.429 1.00 97.31 135 ALA A CA 1
ATOM 1036 C C . ALA A 1 135 ? 5.637 -9.509 6.951 1.00 97.31 135 ALA A C 1
ATOM 1038 O O . ALA A 1 135 ? 5.191 -8.541 7.571 1.00 97.31 135 ALA A O 1
ATOM 1039 N N . ALA A 1 136 ? 5.968 -10.650 7.569 1.00 97.94 136 ALA A N 1
ATOM 1040 C CA . ALA A 1 136 ? 5.788 -10.873 9.004 1.00 97.94 136 ALA A CA 1
ATOM 1041 C C . ALA A 1 136 ? 6.415 -9.781 9.898 1.00 97.94 136 ALA A C 1
ATOM 1043 O O . ALA A 1 136 ? 5.716 -9.326 10.808 1.00 97.94 136 ALA A O 1
ATOM 1044 N N . PRO A 1 137 ? 7.656 -9.297 9.663 1.00 97.81 137 PRO A N 1
ATOM 1045 C CA . PRO A 1 137 ? 8.250 -8.236 10.483 1.00 97.81 137 PRO A CA 1
ATOM 1046 C C . PRO A 1 137 ? 7.435 -6.939 10.438 1.00 97.81 137 PRO A C 1
ATOM 1048 O O . PRO A 1 137 ? 7.098 -6.367 11.478 1.00 97.81 137 PRO A O 1
ATOM 1051 N N . LEU A 1 138 ? 7.024 -6.530 9.234 1.00 97.75 138 LEU A N 1
ATOM 1052 C CA . LEU A 1 138 ? 6.190 -5.352 9.024 1.00 97.75 138 LEU A CA 1
ATOM 1053 C C . LEU A 1 138 ? 4.811 -5.515 9.685 1.00 97.75 138 LEU A C 1
ATOM 1055 O O . LEU A 1 138 ? 4.361 -4.624 10.402 1.00 97.75 138 LEU A O 1
ATOM 1059 N N . LEU A 1 139 ? 4.141 -6.654 9.495 1.00 98.31 139 LEU A N 1
ATOM 1060 C CA . LEU A 1 139 ? 2.829 -6.928 10.094 1.00 98.31 139 LEU A CA 1
ATOM 1061 C C . LEU A 1 139 ? 2.888 -6.951 11.630 1.00 98.31 139 LEU A C 1
ATOM 1063 O O . LEU A 1 139 ? 1.996 -6.404 12.284 1.00 98.31 139 LEU A O 1
ATOM 1067 N N . ALA A 1 140 ? 3.950 -7.516 12.209 1.00 97.81 140 ALA A N 1
ATOM 1068 C CA . ALA A 1 140 ? 4.177 -7.519 13.651 1.00 97.81 140 ALA A CA 1
ATOM 1069 C C . ALA A 1 140 ? 4.386 -6.099 14.201 1.00 97.81 140 ALA A C 1
ATOM 1071 O O . ALA A 1 140 ? 3.799 -5.749 15.225 1.00 97.81 140 ALA A O 1
ATOM 1072 N N . MET A 1 141 ? 5.160 -5.261 13.504 1.00 96.50 141 MET A N 1
ATOM 1073 C CA . MET A 1 141 ? 5.348 -3.851 13.864 1.00 96.50 141 MET A CA 1
ATOM 1074 C C . MET A 1 141 ? 4.017 -3.082 13.852 1.00 96.50 141 MET A C 1
ATOM 1076 O O . MET A 1 141 ? 3.707 -2.356 14.799 1.00 96.50 141 MET A O 1
ATOM 1080 N N . LEU A 1 142 ? 3.203 -3.263 12.808 1.00 96.69 142 LEU A N 1
ATOM 1081 C CA . LEU A 1 142 ? 1.891 -2.619 12.700 1.00 96.69 142 LEU A CA 1
ATOM 1082 C C . LEU A 1 142 ? 0.932 -3.077 13.814 1.00 96.69 142 LEU A C 1
ATOM 1084 O O . LEU A 1 142 ? 0.233 -2.244 14.391 1.00 96.69 142 LEU A O 1
ATOM 1088 N N . ALA A 1 143 ? 0.932 -4.370 14.153 1.00 96.69 143 ALA A N 1
ATOM 1089 C CA . ALA A 1 143 ? 0.134 -4.925 15.249 1.00 96.69 143 ALA A CA 1
ATOM 1090 C C . ALA A 1 143 ? 0.565 -4.381 16.623 1.00 96.69 143 ALA A C 1
ATOM 1092 O O . ALA A 1 143 ? -0.273 -4.017 17.445 1.00 96.69 143 ALA A O 1
ATOM 1093 N N . GLN A 1 144 ? 1.871 -4.236 16.868 1.00 94.88 144 GLN A N 1
ATOM 1094 C CA . GLN A 1 144 ? 2.369 -3.596 18.091 1.00 94.88 144 GLN A CA 1
ATOM 1095 C C . GLN A 1 144 ? 1.933 -2.125 18.184 1.00 94.88 144 GLN A C 1
ATOM 1097 O O . GLN A 1 144 ? 1.539 -1.660 19.256 1.00 94.88 144 GLN A O 1
ATOM 1102 N N . ALA A 1 145 ? 1.966 -1.391 17.068 1.00 93.94 145 ALA A N 1
ATOM 1103 C CA . ALA A 1 145 ? 1.538 0.006 17.025 1.00 93.94 145 ALA A CA 1
ATOM 1104 C C . ALA A 1 145 ? 0.027 0.172 17.280 1.00 93.94 145 ALA A C 1
ATOM 1106 O O . ALA A 1 145 ? -0.395 1.181 17.861 1.00 93.94 145 ALA A O 1
ATOM 1107 N N . GLU A 1 146 ? -0.783 -0.803 16.859 1.00 94.62 146 GLU A N 1
ATOM 1108 C CA . GLU A 1 146 ? -2.216 -0.863 17.153 1.00 94.62 146 GLU A CA 1
ATOM 1109 C C . GLU A 1 146 ? -2.451 -1.071 18.653 1.00 94.62 146 GLU A C 1
ATOM 1111 O O . GLU A 1 146 ? -3.093 -0.224 19.277 1.00 94.62 146 GLU A O 1
ATOM 1116 N N . ALA A 1 147 ? -1.830 -2.094 19.250 1.00 93.25 147 ALA A N 1
ATOM 1117 C CA . ALA A 1 147 ? -1.954 -2.402 20.677 1.00 93.25 147 ALA A CA 1
ATOM 1118 C C . ALA A 1 147 ? -1.544 -1.222 21.582 1.00 93.25 147 ALA A C 1
ATOM 1120 O O . ALA A 1 147 ? -2.184 -0.935 22.593 1.00 93.25 147 ALA A O 1
ATOM 1121 N N . GLN A 1 148 ? -0.507 -0.469 21.199 1.00 91.25 148 GLN A N 1
ATOM 1122 C CA . GLN A 1 148 ? -0.089 0.740 21.922 1.00 91.25 148 GLN A CA 1
ATOM 1123 C C . GLN A 1 148 ? -1.092 1.901 21.806 1.00 91.25 148 GLN A C 1
ATOM 1125 O O . GLN A 1 148 ? -1.088 2.810 22.635 1.00 91.25 148 GLN A O 1
ATOM 1130 N N . SER A 1 149 ? -1.935 1.902 20.773 1.00 88.69 149 SER A N 1
ATOM 1131 C CA . SER A 1 149 ? -2.915 2.963 20.517 1.00 88.69 149 SER A CA 1
ATOM 1132 C C . SER A 1 149 ? -4.254 2.722 21.230 1.00 88.69 149 SER A C 1
ATOM 1134 O O . SER A 1 149 ? -4.999 3.675 21.458 1.00 88.69 149 SER A O 1
ATOM 1136 N N . GLU A 1 150 ? -4.558 1.486 21.640 1.00 72.00 150 GLU A N 1
ATOM 1137 C CA . GLU A 1 150 ? -5.778 1.152 22.396 1.00 72.00 150 GLU A CA 1
ATOM 1138 C C . GLU A 1 150 ? -5.806 1.766 23.802 1.00 72.00 150 GLU A C 1
ATOM 1140 O O . GLU A 1 150 ? -6.879 2.064 24.332 1.00 72.00 150 GLU A O 1
ATOM 1145 N N . ALA A 1 151 ? -4.636 2.061 24.378 1.00 64.25 151 ALA A N 1
ATOM 1146 C CA . ALA A 1 151 ? -4.517 2.681 25.697 1.00 64.25 151 ALA A CA 1
ATOM 1147 C C . ALA A 1 151 ? -5.162 4.080 25.785 1.00 64.25 151 ALA A C 1
ATOM 1149 O O . ALA A 1 151 ? -5.306 4.616 26.883 1.00 64.25 151 ALA A O 1
ATOM 1150 N N . THR A 1 152 ? -5.545 4.691 24.652 1.00 63.12 152 THR A N 1
ATOM 1151 C CA . THR A 1 152 ? -6.010 6.084 24.605 1.00 63.12 152 THR A CA 1
ATOM 1152 C C . THR A 1 152 ? -7.490 6.300 24.291 1.00 63.12 152 THR A C 1
ATOM 1154 O O . THR A 1 152 ? -7.911 7.453 24.385 1.00 63.12 152 THR A O 1
ATOM 1157 N N . SER A 1 153 ? -8.325 5.297 23.960 1.00 59.03 153 SER A N 1
ATOM 1158 C CA . SER A 1 153 ? -9.722 5.663 23.646 1.00 59.03 153 SER A CA 1
ATOM 1159 C C . SER A 1 153 ? -10.829 4.600 23.617 1.00 59.03 153 SER A C 1
ATOM 1161 O O . SER A 1 153 ? -10.875 3.731 22.755 1.00 59.03 153 SER A O 1
ATOM 1163 N N . HIS A 1 154 ? -11.844 4.955 24.414 1.00 57.78 154 HIS A N 1
ATOM 1164 C CA . HIS A 1 154 ? -13.296 4.920 24.199 1.00 57.78 154 HIS A CA 1
ATOM 1165 C C . HIS A 1 154 ? -14.110 3.679 24.617 1.00 57.78 154 HIS A C 1
ATOM 1167 O O . HIS A 1 154 ? -13.840 2.561 24.189 1.00 57.78 154 HIS A O 1
ATOM 1173 N N . PRO A 1 155 ? -15.180 3.887 25.423 1.00 53.97 155 PRO A N 1
ATOM 1174 C CA . PRO A 1 155 ? -16.074 2.820 25.853 1.00 53.97 155 PRO A CA 1
ATOM 1175 C C . PRO A 1 155 ? -16.786 2.218 24.643 1.00 53.97 155 PRO A C 1
ATOM 1177 O O . PRO A 1 155 ? -17.292 2.951 23.791 1.00 53.97 155 PRO A O 1
ATOM 1180 N N . ALA A 1 156 ? -16.829 0.885 24.599 1.00 58.00 156 ALA A N 1
ATOM 1181 C CA . ALA A 1 156 ? -17.487 0.086 23.573 1.00 58.00 156 ALA A CA 1
ATOM 1182 C C . ALA A 1 156 ? -18.840 0.700 23.172 1.00 58.00 156 ALA A C 1
ATOM 1184 O O . ALA A 1 156 ? -19.817 0.649 23.927 1.00 58.00 156 ALA A O 1
ATOM 1185 N N . ALA A 1 157 ? -18.885 1.321 21.990 1.00 60.72 157 ALA A N 1
ATOM 1186 C CA . ALA A 1 157 ? -20.105 1.904 21.460 1.00 60.72 157 ALA A CA 1
ATOM 1187 C C . ALA A 1 157 ? -21.160 0.796 21.349 1.00 60.72 157 ALA A C 1
ATOM 1189 O O . ALA A 1 157 ? -20.936 -0.243 20.721 1.00 60.72 157 ALA A O 1
ATOM 1190 N N . LYS A 1 158 ? -22.301 1.001 22.016 1.00 62.47 158 LYS A N 1
ATOM 1191 C CA . LYS A 1 158 ? -23.432 0.071 22.003 1.00 62.47 158 LYS A CA 1
ATOM 1192 C C . LYS A 1 158 ? -23.818 -0.215 20.551 1.00 62.47 158 LYS A C 1
ATOM 1194 O O . LYS A 1 158 ? -23.907 0.709 19.749 1.00 62.47 158 LYS A O 1
ATOM 1199 N N . LYS A 1 159 ? -24.047 -1.494 20.237 1.00 56.59 159 LYS A N 1
ATOM 1200 C CA . LYS A 1 159 ? -24.455 -2.006 18.919 1.00 56.59 159 LYS A CA 1
ATOM 1201 C C . LYS A 1 159 ? -25.819 -1.422 18.517 1.00 56.59 159 LYS A C 1
ATOM 1203 O O . LYS A 1 159 ? -26.838 -2.087 18.658 1.00 56.59 159 LYS A O 1
ATOM 1208 N N . SER A 1 160 ? -25.867 -0.172 18.061 1.00 61.31 160 SER A N 1
ATOM 1209 C CA . SER A 1 160 ? -27.030 0.353 17.349 1.00 61.31 160 SER A CA 1
ATOM 1210 C C . SER A 1 160 ? -27.044 -0.291 15.967 1.00 61.31 160 SER A C 1
ATOM 1212 O O . SER A 1 160 ? -26.052 -0.241 15.243 1.00 61.31 160 SER A O 1
ATOM 1214 N N . SER A 1 161 ? -28.147 -0.952 15.642 1.00 65.81 161 SER A N 1
ATOM 1215 C CA . SER A 1 161 ? -28.335 -1.872 14.519 1.00 65.81 161 SER A CA 1
ATOM 1216 C C . SER A 1 161 ? -28.401 -1.214 13.135 1.00 65.81 161 SER A C 1
ATOM 1218 O O . SER A 1 161 ? -29.155 -1.682 12.286 1.00 65.81 161 SER A O 1
ATOM 1220 N N . ASP A 1 162 ? -27.650 -0.146 12.878 1.00 66.88 162 ASP A N 1
ATOM 1221 C CA . ASP A 1 162 ? -27.764 0.605 11.629 1.00 66.88 162 ASP A CA 1
ATOM 1222 C C . ASP A 1 162 ? -26.402 0.706 10.929 1.00 66.88 162 ASP A C 1
ATOM 1224 O O . ASP A 1 162 ? -25.444 1.236 11.482 1.00 66.88 162 ASP A O 1
ATOM 1228 N N . ARG A 1 163 ? -26.324 0.073 9.750 1.00 82.56 163 ARG A N 1
ATOM 1229 C CA . ARG A 1 163 ? -25.221 -0.013 8.767 1.00 82.56 163 ARG A CA 1
ATOM 1230 C C . ARG A 1 163 ? -23.793 0.322 9.234 1.00 82.56 163 ARG A C 1
ATOM 1232 O O . ARG A 1 163 ? -23.446 1.470 9.476 1.00 82.56 163 ARG A O 1
ATOM 1239 N N . ASP A 1 164 ? -22.905 -0.670 9.120 1.00 88.38 164 ASP A N 1
ATOM 1240 C CA . ASP A 1 164 ? -21.450 -0.497 9.219 1.00 88.38 164 ASP A CA 1
ATOM 1241 C C . ASP A 1 164 ? -20.926 0.576 8.231 1.00 88.38 164 ASP A C 1
ATOM 1243 O O . ASP A 1 164 ? -20.891 0.330 7.015 1.00 88.38 164 ASP A O 1
ATOM 1247 N N . PRO A 1 165 ? -20.493 1.753 8.722 1.00 87.19 165 PRO A N 1
ATOM 1248 C CA . PRO A 1 165 ? -20.105 2.879 7.875 1.00 87.19 165 PRO A CA 1
ATOM 1249 C C . PRO A 1 165 ? -18.806 2.620 7.100 1.00 87.19 165 PRO A C 1
ATOM 1251 O O . PRO A 1 165 ? -18.502 3.339 6.148 1.00 87.19 165 PRO A O 1
ATOM 1254 N N . PHE A 1 166 ? -18.046 1.582 7.461 1.00 94.25 166 PHE A N 1
ATOM 1255 C CA . PHE A 1 166 ? -16.779 1.236 6.817 1.00 94.25 166 PHE A CA 1
ATOM 1256 C C . PHE A 1 166 ? -16.920 0.137 5.765 1.00 94.25 166 PHE A C 1
ATOM 1258 O O . PHE A 1 166 ? -15.924 -0.237 5.144 1.00 94.25 166 PHE A O 1
ATOM 1265 N N . LYS A 1 167 ? -18.132 -0.376 5.515 1.00 95.06 167 LYS A N 1
ATOM 1266 C CA . LYS A 1 167 ? -18.359 -1.477 4.565 1.00 95.06 167 LYS A CA 1
ATOM 1267 C C . LYS A 1 167 ? -17.792 -1.186 3.168 1.00 95.06 167 LYS A C 1
ATOM 1269 O O . LYS A 1 167 ? -17.034 -1.998 2.638 1.00 95.06 167 LYS A O 1
ATOM 1274 N N . GLU A 1 168 ? -18.106 -0.025 2.593 1.00 95.62 168 GLU A N 1
ATOM 1275 C CA . GLU A 1 168 ? -17.631 0.347 1.247 1.00 95.62 168 GLU A CA 1
ATOM 1276 C C . GLU A 1 168 ? -16.131 0.678 1.219 1.00 95.62 168 GLU A C 1
ATOM 1278 O O . GLU A 1 168 ? -15.441 0.373 0.241 1.00 95.62 168 GLU A O 1
ATOM 1283 N N . ILE A 1 169 ? -15.596 1.221 2.320 1.00 97.00 169 ILE A N 1
ATOM 1284 C CA . ILE A 1 169 ? -14.155 1.449 2.476 1.00 97.00 169 ILE A CA 1
ATOM 1285 C C . ILE A 1 169 ? -13.433 0.100 2.456 1.00 97.00 169 ILE A C 1
ATOM 1287 O O . ILE A 1 169 ? -12.579 -0.101 1.599 1.00 97.00 169 ILE A O 1
ATOM 1291 N N . ARG A 1 170 ? -13.830 -0.870 3.296 1.00 97.06 170 ARG A N 1
ATOM 1292 C CA . ARG A 1 170 ? -13.217 -2.213 3.320 1.00 97.06 170 ARG A CA 1
ATOM 1293 C C . ARG A 1 170 ? -13.302 -2.913 1.968 1.00 97.06 170 ARG A C 1
ATOM 1295 O O . ARG A 1 170 ? -12.328 -3.517 1.534 1.00 97.06 170 ARG A O 1
ATOM 1302 N N . LYS A 1 171 ? -14.444 -2.808 1.283 1.00 97.25 171 LYS A N 1
ATOM 1303 C CA . LYS A 1 171 ? -14.623 -3.366 -0.065 1.00 97.25 171 LYS A CA 1
ATOM 1304 C C . LYS A 1 171 ? -13.620 -2.789 -1.067 1.00 97.25 171 LYS A C 1
ATOM 1306 O O . LYS A 1 171 ? -13.142 -3.520 -1.927 1.00 97.25 171 LYS A O 1
ATOM 1311 N N . THR A 1 172 ? -13.315 -1.498 -0.966 1.00 97.69 172 THR A N 1
ATOM 1312 C CA . THR A 1 172 ? -12.334 -0.836 -1.836 1.00 97.69 172 THR A CA 1
ATOM 1313 C C . THR A 1 172 ? -10.902 -1.187 -1.437 1.00 97.69 172 THR A C 1
ATOM 1315 O O . THR A 1 172 ? -10.104 -1.511 -2.309 1.00 97.69 172 THR A O 1
ATOM 1318 N N . LEU A 1 173 ? -10.591 -1.190 -0.136 1.00 97.69 173 LEU A N 1
ATOM 1319 C CA . LEU A 1 173 ? -9.273 -1.566 0.387 1.00 97.69 173 LEU A CA 1
ATOM 1320 C C . LEU A 1 173 ? -8.884 -2.993 -0.032 1.00 97.69 173 LEU A C 1
ATOM 1322 O O . LEU A 1 173 ? -7.770 -3.209 -0.483 1.00 97.69 173 LEU A O 1
ATOM 1326 N N . ARG A 1 174 ? -9.823 -3.948 -0.015 1.00 97.31 174 ARG A N 1
ATOM 1327 C CA . ARG A 1 174 ? -9.600 -5.327 -0.499 1.00 97.31 174 ARG A CA 1
ATOM 1328 C C . ARG A 1 174 ? -9.243 -5.442 -1.985 1.00 97.31 174 ARG A C 1
ATOM 1330 O O . ARG A 1 174 ? -8.936 -6.536 -2.433 1.00 97.31 174 ARG A O 1
ATOM 1337 N N . LYS A 1 175 ? -9.320 -4.364 -2.767 1.00 96.38 175 LYS A N 1
ATOM 1338 C CA . LYS A 1 175 ? -8.913 -4.340 -4.182 1.00 96.38 175 LYS A CA 1
ATOM 1339 C C . LYS A 1 175 ? -7.563 -3.660 -4.409 1.00 96.38 175 LYS A C 1
ATOM 1341 O O . LYS A 1 175 ? -7.087 -3.665 -5.535 1.00 96.38 175 LYS A O 1
ATOM 1346 N N . MET A 1 176 ? -6.995 -3.036 -3.381 1.00 96.69 176 MET A N 1
ATOM 1347 C CA . MET A 1 176 ? -5.674 -2.409 -3.443 1.00 96.69 176 MET A CA 1
ATOM 1348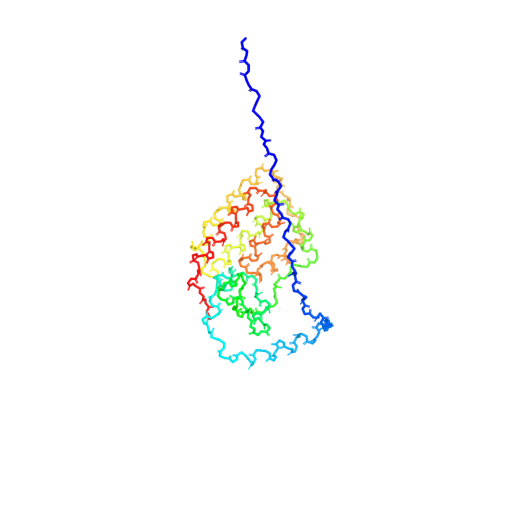 C C . MET A 1 176 ? -4.588 -3.463 -3.276 1.00 96.69 176 MET A C 1
ATOM 1350 O O . MET A 1 176 ? -4.848 -4.498 -2.668 1.00 96.69 176 MET A O 1
ATOM 1354 N N . THR A 1 177 ? -3.389 -3.204 -3.785 1.00 96.56 177 THR A N 1
ATOM 1355 C CA . THR A 1 177 ? -2.217 -4.051 -3.524 1.00 96.56 177 THR A CA 1
ATOM 1356 C C . THR A 1 177 ? -1.690 -3.863 -2.103 1.00 96.56 177 THR A C 1
ATOM 1358 O O . THR A 1 177 ? -2.002 -2.872 -1.429 1.00 96.56 177 THR A O 1
ATOM 1361 N N . PHE A 1 178 ? -0.843 -4.781 -1.643 1.00 97.56 178 PHE A N 1
ATOM 1362 C CA . PHE A 1 178 ? -0.196 -4.679 -0.338 1.00 97.56 178 PHE A CA 1
ATOM 1363 C C . PHE A 1 178 ? 0.541 -3.337 -0.158 1.00 97.56 178 PHE A C 1
ATOM 1365 O O . PHE A 1 178 ? 0.318 -2.627 0.827 1.00 97.56 178 PHE A O 1
ATOM 1372 N N . SER A 1 179 ? 1.358 -2.911 -1.131 1.00 96.75 179 SER A N 1
ATOM 1373 C CA . SER A 1 179 ? 2.072 -1.628 -1.033 1.00 96.75 179 SER A CA 1
ATOM 1374 C C . SER A 1 179 ? 1.138 -0.415 -1.065 1.00 96.75 179 SER A C 1
ATOM 1376 O O . SER A 1 179 ? 1.472 0.615 -0.470 1.00 96.75 179 SER A O 1
ATOM 1378 N N . GLU A 1 180 ? 0.008 -0.482 -1.769 1.00 96.75 180 GLU A N 1
ATOM 1379 C CA . GLU A 1 180 ? -0.978 0.602 -1.781 1.00 96.75 180 GLU A CA 1
ATOM 1380 C C . GLU A 1 180 ? -1.653 0.752 -0.417 1.00 96.75 180 GLU A C 1
ATOM 1382 O O . GLU A 1 180 ? -1.813 1.882 0.059 1.00 96.75 180 GLU A O 1
ATOM 1387 N N . LEU A 1 181 ? -1.987 -0.372 0.227 1.00 98.00 181 LEU A N 1
ATOM 1388 C CA . LEU A 1 181 ? -2.541 -0.410 1.578 1.00 98.00 181 LEU A CA 1
ATOM 1389 C C . LEU A 1 181 ? -1.566 0.195 2.591 1.00 98.00 181 LEU A C 1
ATOM 1391 O O . LEU A 1 181 ? -1.953 1.111 3.317 1.00 98.00 181 LEU A O 1
ATOM 1395 N N . VAL A 1 182 ? -0.298 -0.230 2.589 1.00 97.56 182 VAL A N 1
ATOM 1396 C CA . VAL A 1 182 ? 0.736 0.322 3.486 1.00 97.56 182 VAL A CA 1
ATOM 1397 C C . VAL A 1 182 ? 0.946 1.818 3.231 1.00 97.56 182 VAL A C 1
ATOM 1399 O O . VAL A 1 182 ? 0.933 2.624 4.159 1.00 97.56 182 VAL A O 1
ATOM 1402 N N . GLY A 1 183 ? 1.057 2.240 1.969 1.00 96.12 183 GLY A N 1
ATOM 1403 C CA . GLY A 1 183 ? 1.225 3.658 1.640 1.00 96.12 183 GLY A CA 1
ATOM 1404 C C . GLY A 1 183 ? 0.003 4.513 1.999 1.00 96.12 183 GLY A C 1
ATOM 1405 O O . GLY A 1 183 ? 0.128 5.693 2.334 1.00 96.12 183 GLY A O 1
ATOM 1406 N N . LEU A 1 184 ? -1.210 3.962 1.912 1.00 96.44 184 LEU A N 1
ATOM 1407 C CA . LEU A 1 184 ? -2.419 4.629 2.387 1.00 96.44 184 LEU A CA 1
ATOM 1408 C C . LEU A 1 184 ? -2.453 4.706 3.917 1.00 96.44 184 LEU A C 1
ATOM 1410 O O . LEU A 1 184 ? -2.787 5.768 4.433 1.00 96.44 184 LEU A O 1
ATOM 1414 N N . LEU A 1 185 ? -2.050 3.649 4.618 1.00 96.88 185 LEU A N 1
ATOM 1415 C CA . LEU A 1 185 ? -1.933 3.624 6.074 1.00 96.88 185 LEU A CA 1
ATOM 1416 C C . LEU A 1 185 ? -0.976 4.713 6.580 1.00 96.88 185 LEU A C 1
ATOM 1418 O O . LEU A 1 185 ? -1.388 5.549 7.379 1.00 96.88 185 LEU A O 1
ATOM 1422 N N . CYS A 1 186 ? 0.245 4.796 6.036 1.00 95.56 186 CYS A N 1
ATOM 1423 C CA . CYS A 1 186 ? 1.236 5.805 6.435 1.00 95.56 186 CYS A CA 1
ATOM 1424 C C . CYS A 1 186 ? 0.722 7.246 6.307 1.00 95.56 186 CYS A C 1
ATOM 1426 O O . CYS A 1 186 ? 1.044 8.092 7.127 1.00 95.56 186 CYS A O 1
ATOM 1428 N N . ARG A 1 187 ? -0.113 7.532 5.299 1.00 94.69 187 ARG A N 1
ATOM 1429 C CA . ARG A 1 187 ? -0.707 8.866 5.093 1.00 94.69 187 ARG A CA 1
ATOM 1430 C C . ARG A 1 187 ? -1.821 9.218 6.081 1.00 94.69 187 ARG A C 1
ATOM 1432 O O . ARG A 1 187 ? -2.261 10.360 6.082 1.00 94.69 187 ARG A O 1
ATOM 1439 N N . ASN A 1 188 ? -2.339 8.243 6.826 1.00 94.38 188 ASN A N 1
ATOM 1440 C CA . ASN A 1 188 ? -3.424 8.433 7.795 1.00 94.38 188 ASN A CA 1
ATOM 1441 C C . ASN A 1 188 ? -2.981 8.135 9.241 1.00 94.38 188 ASN A C 1
ATOM 1443 O O . ASN A 1 188 ? -3.793 8.222 10.159 1.00 94.38 188 ASN A O 1
ATOM 1447 N N . CYS A 1 189 ? -1.711 7.788 9.455 1.00 90.50 189 CYS A N 1
ATOM 1448 C CA . CYS A 1 189 ? -1.116 7.571 10.768 1.00 90.50 189 CYS A CA 1
ATOM 1449 C C . CYS A 1 189 ? -0.044 8.647 11.006 1.00 90.50 189 CYS A C 1
ATOM 1451 O O . CYS A 1 189 ? 1.131 8.417 10.739 1.00 90.50 189 CYS A O 1
ATOM 1453 N N . ASP A 1 190 ? -0.445 9.819 11.508 1.00 76.06 190 ASP A N 1
ATOM 1454 C CA . ASP A 1 190 ? 0.436 10.976 11.763 1.00 76.06 190 ASP A CA 1
ATOM 1455 C C . ASP A 1 190 ? 1.335 10.786 13.002 1.00 76.06 190 ASP A C 1
ATOM 1457 O O . ASP A 1 190 ? 1.269 11.528 13.981 1.00 76.06 190 ASP A O 1
ATOM 1461 N N . LYS A 1 191 ? 2.188 9.761 12.994 1.00 77.88 191 LYS A N 1
ATOM 1462 C CA . LYS A 1 191 ? 3.259 9.607 13.984 1.00 77.88 191 LYS A CA 1
ATOM 1463 C C . LYS A 1 191 ? 4.587 9.775 13.252 1.00 77.88 191 LYS A C 1
ATOM 1465 O O . LYS A 1 191 ? 4.989 8.887 12.505 1.00 77.88 191 LYS A O 1
ATOM 1470 N N . GLU A 1 192 ? 5.266 10.901 13.479 1.00 79.75 192 GLU A N 1
ATOM 1471 C CA . GLU A 1 192 ? 6.548 11.243 12.832 1.00 79.75 192 GLU A CA 1
ATOM 1472 C C . GLU A 1 192 ? 7.594 10.120 12.945 1.00 79.75 192 GLU A C 1
ATOM 1474 O O . GLU A 1 192 ? 8.345 9.874 12.009 1.00 79.75 192 GLU A O 1
ATOM 1479 N N .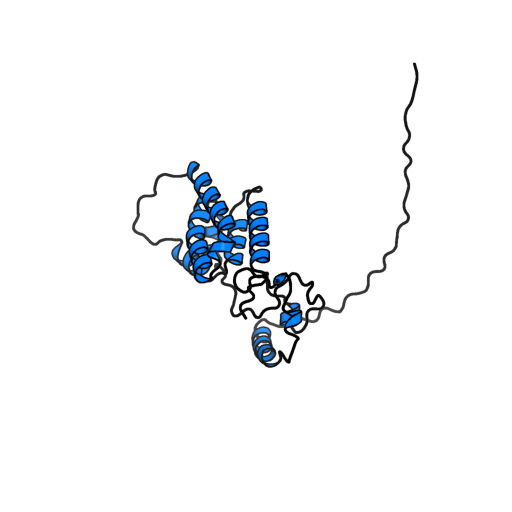 ALA A 1 193 ? 7.594 9.374 14.055 1.00 83.69 193 ALA A N 1
ATOM 1480 C CA . ALA A 1 193 ? 8.493 8.238 14.263 1.00 83.69 193 ALA A CA 1
ATOM 1481 C C . ALA A 1 193 ? 8.041 6.931 13.575 1.00 83.69 193 ALA A C 1
ATOM 1483 O O . ALA A 1 193 ? 8.857 6.045 13.345 1.00 83.69 193 ALA A O 1
ATOM 1484 N N . PHE A 1 194 ? 6.755 6.791 13.249 1.00 90.19 194 PHE A N 1
ATOM 1485 C CA . PHE A 1 194 ? 6.166 5.549 12.735 1.00 90.19 194 PHE A CA 1
ATOM 1486 C C . PHE A 1 194 ? 6.371 5.383 11.228 1.00 90.19 194 PHE A C 1
ATOM 1488 O O . PHE A 1 194 ? 6.749 4.314 10.758 1.00 90.19 194 PHE A O 1
ATOM 1495 N N . VAL A 1 195 ? 6.142 6.452 10.459 1.00 93.69 195 VAL A N 1
ATOM 1496 C CA . VAL A 1 195 ? 6.206 6.405 8.990 1.00 93.69 195 VAL A CA 1
ATOM 1497 C C . VAL A 1 195 ? 7.596 6.011 8.464 1.00 93.69 195 VAL A C 1
ATOM 1499 O O . VAL A 1 195 ? 7.641 5.191 7.541 1.00 93.69 195 VAL A O 1
ATOM 1502 N N . PRO A 1 196 ? 8.723 6.514 9.014 1.00 94.81 196 PRO A N 1
ATOM 1503 C CA . PRO A 1 196 ? 10.053 6.095 8.579 1.00 94.81 196 PRO A CA 1
ATOM 1504 C C . PRO A 1 196 ? 10.296 4.596 8.782 1.00 94.81 196 PRO A C 1
ATOM 1506 O O . PRO A 1 196 ? 10.724 3.938 7.840 1.00 94.81 196 PRO A O 1
ATOM 1509 N N . GLN A 1 197 ? 9.929 4.050 9.948 1.00 95.00 197 GLN A N 1
ATOM 1510 C CA . GLN A 1 197 ? 10.113 2.627 10.272 1.00 95.00 197 GLN A CA 1
ATOM 1511 C C . GLN A 1 197 ? 9.301 1.725 9.337 1.00 95.00 197 GLN A C 1
ATOM 1513 O O . GLN A 1 197 ? 9.829 0.786 8.751 1.00 95.00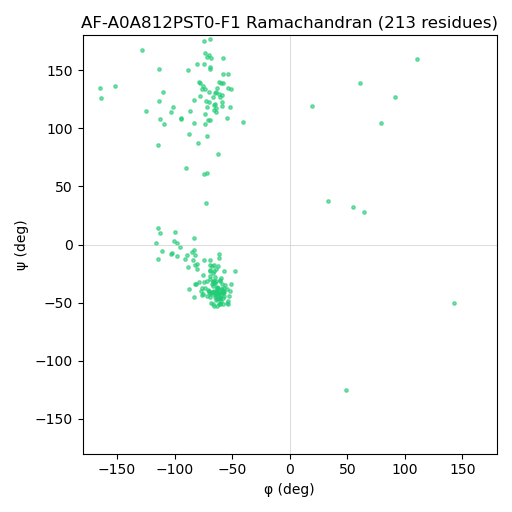 197 GLN A O 1
ATOM 1518 N N . VAL A 1 198 ? 8.027 2.062 9.112 1.00 96.31 198 VAL A N 1
ATOM 1519 C CA . VAL A 1 198 ? 7.169 1.323 8.172 1.00 96.31 198 VAL A CA 1
ATOM 1520 C C . VAL A 1 198 ? 7.702 1.407 6.739 1.00 96.31 198 VAL A C 1
ATOM 1522 O O . VAL A 1 198 ? 7.611 0.446 5.977 1.00 96.31 198 VAL A O 1
ATOM 1525 N N . THR A 1 199 ? 8.254 2.559 6.351 1.00 95.00 199 THR A N 1
ATOM 1526 C CA . THR A 1 199 ? 8.828 2.745 5.013 1.00 95.00 199 THR A CA 1
ATOM 1527 C C . THR A 1 199 ? 10.098 1.921 4.832 1.00 95.00 199 THR A C 1
ATOM 1529 O O . THR A 1 199 ? 10.269 1.328 3.770 1.00 95.00 199 THR A O 1
ATOM 1532 N N . GLU A 1 200 ? 10.963 1.871 5.844 1.00 96.31 200 GLU A N 1
ATOM 1533 C CA . GLU A 1 200 ? 12.179 1.056 5.854 1.00 96.31 200 GLU A CA 1
ATOM 1534 C C . GLU A 1 200 ? 11.845 -0.435 5.740 1.00 96.31 200 GLU A C 1
ATOM 1536 O O . GLU A 1 200 ? 12.305 -1.084 4.803 1.00 96.31 200 GLU A O 1
ATOM 1541 N N . GLU A 1 201 ? 10.939 -0.945 6.577 1.00 97.44 201 GLU A N 1
ATOM 1542 C CA . GLU A 1 201 ? 10.476 -2.337 6.505 1.00 97.44 201 GLU A CA 1
ATOM 1543 C C . GLU A 1 201 ? 9.833 -2.678 5.155 1.00 97.44 201 GLU A C 1
ATOM 1545 O O . GLU A 1 201 ? 10.062 -3.752 4.603 1.00 97.44 201 GLU 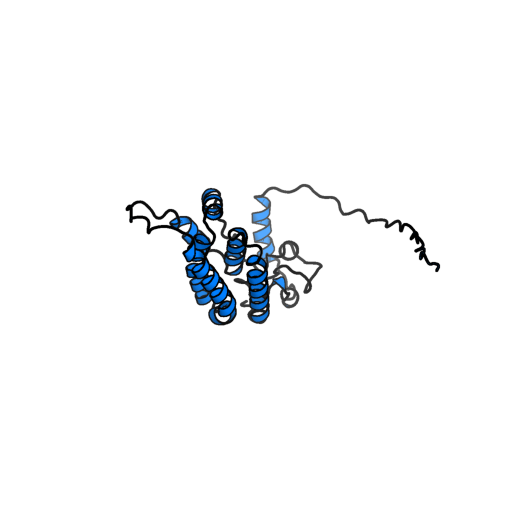A O 1
ATOM 1550 N N . LEU A 1 202 ? 9.069 -1.755 4.557 1.00 96.75 202 LEU A N 1
ATOM 1551 C CA . LEU A 1 202 ? 8.520 -1.957 3.214 1.00 96.75 202 LEU A CA 1
ATOM 1552 C C . LEU A 1 202 ? 9.619 -2.028 2.138 1.00 96.75 202 LEU A C 1
ATOM 1554 O O . LEU A 1 202 ? 9.444 -2.722 1.134 1.00 96.75 202 LEU A O 1
ATOM 1558 N N . MET A 1 203 ? 10.731 -1.304 2.298 1.00 95.06 203 MET A N 1
ATOM 1559 C CA . MET A 1 203 ? 11.868 -1.413 1.378 1.00 95.06 203 MET A CA 1
ATOM 1560 C C . MET A 1 203 ? 12.607 -2.737 1.570 1.00 95.06 203 MET A C 1
ATOM 1562 O O . MET A 1 203 ? 12.842 -3.416 0.573 1.00 95.06 203 MET A O 1
ATOM 1566 N N . SER A 1 204 ? 12.861 -3.155 2.812 1.00 96.00 204 SER A N 1
ATOM 1567 C CA . SER A 1 204 ? 13.435 -4.471 3.124 1.00 96.00 204 SER A CA 1
ATOM 1568 C C . SER A 1 204 ? 12.576 -5.608 2.561 1.00 96.00 204 SER A C 1
ATOM 1570 O O . SER A 1 204 ? 13.083 -6.515 1.906 1.00 96.00 204 SER A O 1
ATOM 1572 N N . LEU A 1 205 ? 11.251 -5.520 2.721 1.00 96.06 205 LEU A N 1
ATOM 1573 C CA . LEU A 1 205 ? 10.290 -6.463 2.144 1.00 96.06 205 LEU A CA 1
ATOM 1574 C C . LEU A 1 205 ? 10.414 -6.543 0.615 1.00 96.06 205 LEU A C 1
ATOM 1576 O O . LEU A 1 205 ? 10.470 -7.632 0.051 1.00 96.06 205 LEU A O 1
ATOM 1580 N N . ARG A 1 206 ? 10.509 -5.401 -0.075 1.00 95.31 206 ARG A N 1
ATOM 1581 C CA . ARG A 1 206 ? 10.709 -5.375 -1.535 1.00 95.31 206 ARG A CA 1
ATOM 1582 C C . ARG A 1 206 ? 12.013 -6.035 -1.960 1.00 95.31 206 ARG A C 1
ATOM 1584 O O . ARG A 1 206 ? 12.020 -6.734 -2.966 1.00 95.31 206 ARG A O 1
ATOM 1591 N N . GLU A 1 207 ? 13.096 -5.790 -1.232 1.00 92.25 207 GLU A N 1
ATOM 1592 C CA . GLU A 1 207 ? 14.407 -6.370 -1.527 1.00 92.25 207 GLU A CA 1
ATOM 1593 C C . GLU A 1 207 ? 14.402 -7.889 -1.326 1.00 92.25 207 GLU A C 1
ATOM 1595 O O . GLU A 1 207 ? 14.876 -8.615 -2.196 1.00 92.25 207 GLU A O 1
ATOM 1600 N N . ASN A 1 208 ? 13.748 -8.379 -0.271 1.00 93.81 208 ASN A N 1
ATOM 1601 C CA . ASN A 1 208 ? 13.567 -9.814 -0.027 1.00 93.81 208 ASN A CA 1
ATOM 1602 C C . ASN A 1 208 ? 12.675 -10.497 -1.079 1.00 93.81 208 ASN A C 1
ATOM 1604 O O . ASN A 1 208 ? 12.777 -11.703 -1.296 1.00 93.81 208 ASN A O 1
ATOM 1608 N N . CYS A 1 209 ? 11.816 -9.736 -1.759 1.00 90.81 209 CYS A N 1
ATOM 1609 C CA . CYS A 1 209 ? 10.979 -10.218 -2.857 1.00 90.81 209 CYS A CA 1
ATOM 1610 C C . CYS A 1 209 ? 11.542 -9.887 -4.250 1.00 90.81 209 CYS A C 1
ATOM 1612 O O . CYS A 1 209 ? 10.825 -10.049 -5.239 1.00 90.81 209 CYS A O 1
ATOM 1614 N N . ALA A 1 210 ? 12.790 -9.418 -4.365 1.00 85.31 210 ALA A N 1
ATOM 1615 C CA . ALA A 1 210 ? 13.370 -9.015 -5.649 1.00 85.31 210 ALA A CA 1
ATOM 1616 C C . ALA A 1 210 ? 13.396 -10.158 -6.679 1.00 85.31 210 ALA A C 1
ATOM 1618 O O . ALA A 1 210 ? 13.161 -9.916 -7.863 1.00 85.31 210 ALA A O 1
ATOM 1619 N N . ASP A 1 211 ? 13.599 -11.394 -6.216 1.00 76.75 211 ASP A N 1
ATOM 1620 C CA . ASP A 1 211 ? 13.647 -12.591 -7.064 1.00 76.75 211 ASP A CA 1
ATOM 1621 C C . ASP A 1 211 ? 12.255 -13.168 -7.376 1.00 76.75 211 ASP A C 1
ATOM 1623 O O . ASP A 1 211 ? 12.100 -13.987 -8.282 1.00 76.75 211 ASP A O 1
ATOM 1627 N N . ARG A 1 212 ? 11.214 -12.719 -6.662 1.00 73.56 212 ARG A N 1
ATOM 1628 C CA . ARG A 1 212 ? 9.816 -13.102 -6.901 1.00 73.56 212 ARG A CA 1
ATOM 1629 C C . ARG A 1 212 ? 9.168 -12.139 -7.887 1.00 73.56 212 ARG A C 1
ATOM 1631 O O . ARG A 1 212 ? 8.257 -11.389 -7.546 1.00 73.56 212 ARG A O 1
ATOM 1638 N N . VAL A 1 213 ? 9.648 -12.147 -9.125 1.00 63.75 213 VAL A N 1
ATOM 1639 C CA . VAL A 1 213 ? 8.88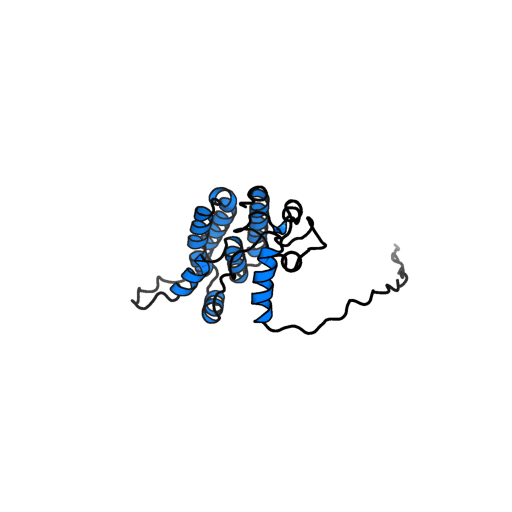7 -11.567 -10.236 1.00 63.75 213 VAL A CA 1
ATOM 1640 C C . VAL A 1 213 ? 7.975 -12.668 -10.759 1.00 63.75 213 VAL A C 1
ATOM 1642 O O . VAL A 1 213 ? 8.402 -13.520 -11.534 1.00 63.75 213 VAL A O 1
ATOM 1645 N N . LEU A 1 214 ? 6.732 -12.683 -10.278 1.00 55.97 214 LEU A N 1
ATOM 1646 C CA . LEU A 1 214 ? 5.692 -13.534 -10.847 1.00 55.97 214 LEU A CA 1
ATOM 1647 C C . LEU A 1 214 ? 5.296 -12.907 -12.192 1.00 55.97 214 LEU A C 1
ATOM 1649 O O . LEU A 1 214 ? 4.682 -11.840 -12.218 1.00 55.97 214 LEU A O 1
ATOM 1653 N N . ILE A 1 215 ? 5.761 -13.510 -13.290 1.00 52.94 215 ILE A N 1
ATOM 1654 C CA . ILE A 1 215 ? 5.385 -13.146 -14.667 1.00 52.94 215 ILE A CA 1
ATOM 1655 C C . ILE A 1 215 ? 4.031 -13.774 -14.987 1.00 52.94 215 ILE A C 1
ATOM 1657 O O . ILE A 1 215 ? 3.867 -14.976 -14.676 1.00 52.94 215 ILE A O 1
#

Foldseek 3Di:
DDDDDDDDDDDDDDDDPDDDDDDDDDDDDDDPVVVVVVLVVVVVVPPCPDPQLQQALQQQPPPQQHHAADPQLSVPDDPCRRPDNHGNDDDPDDALDDDPVLLVVLLPDALLVNLVLLLVLLCVQCVVSVNCVLCVVLSVLSVVVNVVRVVDDDDDDPCPPDDDPCVVVSVSSNRHGSNVSLVSSLVNHPDPVSNVVSVVSSSSSSVVRSVVPPD

pLDDT: mean 80.6, std 19.29, range [39.44, 98.56]